Protein AF-A0A381Y013-F1 (afdb_monomer)

Secondary structure (DSSP, 8-state):
------------GGGHHHH--SSEEEEE-TTEE--SSGGGGGGG-S-SEEEES-EEES-GGG----S-SBSSTTSPBP-EEEEEEEE--HHHHHHHHHHHHHHHTHHHHHHHTT----S--HHHHHHHHHHHHTTTS--S-SBPPSS-EEEE-TTSEEEEESSEEEEEEEEETTEEEEEEEES--EEES-HHHHHHHHHHHHHHHHTT-

Foldseek 3Di:
DPPDDDDDDAQCLLVCLVPDPDQKDKDADPQWAALADQQVCSVVDPAQKAWDLDEDEPPVVQDDVPDDQPLDPPAFGWTDVRIMMGGPDPVVVVLSVQLVVCSVVVVVQCVVRVRPDPDDDSRNSSRVSQCVVVVNDDDCPPPHGRDHAYEAALQKAFPECPSKTFIWHDNDNPHTDTDIGHRDTYRYHNVVRVVVRVVVVVVVVVVVD

Mean predicted aligned error: 5.81 Å

Structure (mmCIF, N/CA/C/O backbone):
data_AF-A0A381Y013-F1
#
_entry.id   AF-A0A381Y013-F1
#
loop_
_atom_site.group_PDB
_atom_site.id
_atom_site.type_symbol
_atom_site.label_atom_id
_atom_site.label_alt_id
_atom_site.label_comp_id
_atom_site.label_asym_id
_atom_site.label_entity_id
_atom_site.label_seq_id
_atom_site.pdbx_PDB_ins_code
_atom_site.Cartn_x
_atom_site.Cartn_y
_atom_site.Cartn_z
_atom_site.occupancy
_atom_site.B_iso_or_equiv
_atom_site.auth_seq_id
_atom_site.auth_comp_id
_atom_site.auth_asym_id
_atom_site.auth_atom_id
_atom_site.pdbx_PDB_model_num
ATOM 1 N N . MET A 1 1 ? 3.184 18.230 -27.876 1.00 39.00 1 MET A N 1
ATOM 2 C CA . MET A 1 1 ? 2.962 17.094 -26.956 1.00 39.00 1 MET A CA 1
ATOM 3 C C . MET A 1 1 ? 1.634 17.297 -26.257 1.00 39.00 1 MET A C 1
ATOM 5 O O . MET A 1 1 ? 1.507 18.220 -25.463 1.00 39.00 1 MET A O 1
ATOM 9 N N . THR A 1 2 ? 0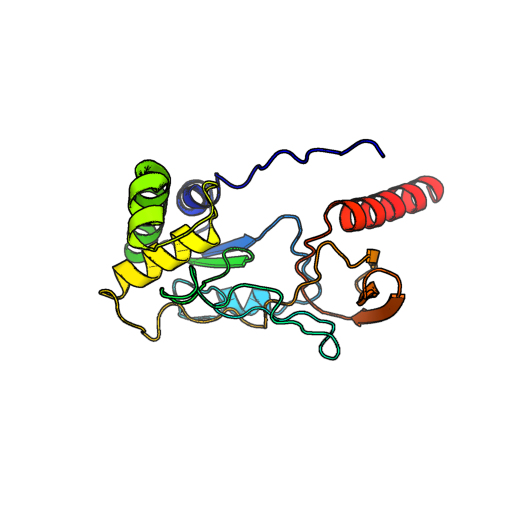.630 16.502 -26.604 1.00 34.91 2 THR A N 1
ATOM 10 C CA . THR A 1 2 ? -0.688 16.533 -25.966 1.00 34.91 2 THR A CA 1
ATOM 11 C C . THR A 1 2 ? -0.541 15.975 -24.551 1.00 34.91 2 THR A C 1
ATOM 13 O O . THR A 1 2 ? -0.131 14.832 -24.369 1.00 34.91 2 THR A O 1
ATOM 16 N N . LYS A 1 3 ? -0.787 16.803 -23.534 1.00 38.44 3 LYS A N 1
ATOM 17 C CA . LYS A 1 3 ? -0.658 16.410 -22.127 1.00 38.44 3 LYS A CA 1
ATOM 18 C C . LYS A 1 3 ? -1.862 15.536 -21.766 1.00 38.44 3 LYS A C 1
ATOM 20 O O . LYS A 1 3 ? -2.941 16.053 -21.497 1.00 38.44 3 LYS A O 1
ATOM 25 N N . HIS A 1 4 ? -1.703 14.217 -21.810 1.00 50.53 4 HIS A N 1
ATOM 26 C CA . HIS A 1 4 ? -2.755 13.302 -21.374 1.00 50.53 4 HIS A CA 1
ATOM 27 C C . HIS A 1 4 ? -2.949 13.446 -19.860 1.00 50.53 4 HIS A C 1
ATOM 29 O O . HIS A 1 4 ? -2.017 13.244 -19.085 1.00 50.53 4 HIS A O 1
ATOM 35 N N . THR A 1 5 ? -4.146 13.848 -19.434 1.00 50.47 5 THR A N 1
ATOM 36 C CA . THR A 1 5 ? -4.503 13.926 -18.012 1.00 50.47 5 THR A CA 1
ATOM 37 C C . THR A 1 5 ? -5.143 12.600 -17.617 1.00 50.47 5 THR A C 1
ATOM 39 O O . THR A 1 5 ? -6.216 12.265 -18.110 1.00 50.47 5 THR A O 1
ATOM 42 N N . ALA A 1 6 ? -4.478 11.811 -16.773 1.00 55.19 6 ALA A N 1
ATOM 43 C CA . ALA A 1 6 ? -5.068 10.590 -16.233 1.00 55.19 6 ALA A CA 1
ATOM 44 C C . ALA A 1 6 ? -6.079 10.947 -15.129 1.00 55.19 6 ALA A C 1
ATOM 46 O O . ALA A 1 6 ? -5.766 11.738 -14.238 1.00 55.19 6 ALA A O 1
ATOM 47 N N . LEU A 1 7 ? -7.283 10.370 -15.173 1.00 56.91 7 LEU A N 1
ATOM 48 C CA . LEU A 1 7 ? -8.274 10.525 -14.104 1.00 56.91 7 LEU A CA 1
ATOM 49 C C . LEU A 1 7 ? -7.814 9.762 -12.853 1.00 56.91 7 LEU A C 1
ATOM 51 O O . LEU A 1 7 ? -7.482 8.577 -12.914 1.00 56.91 7 LEU A O 1
ATOM 55 N N . TRP A 1 8 ? -7.789 10.439 -11.704 1.00 58.09 8 TRP A N 1
ATOM 56 C CA . TRP A 1 8 ? -7.363 9.846 -10.435 1.00 58.09 8 TRP A CA 1
ATOM 57 C C . TRP A 1 8 ? -8.523 9.096 -9.765 1.00 58.09 8 TRP A C 1
ATOM 59 O O . TRP A 1 8 ? -9.324 9.682 -9.041 1.00 58.09 8 TRP A O 1
ATOM 69 N N . HIS A 1 9 ? -8.610 7.783 -9.988 1.00 68.50 9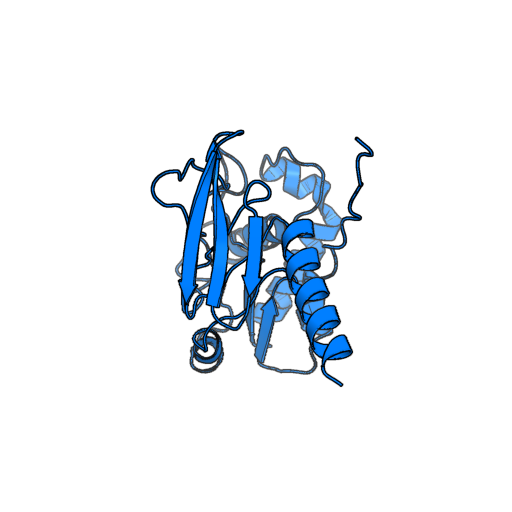 HIS A N 1
ATOM 70 C CA . HIS A 1 9 ? -9.614 6.905 -9.376 1.00 68.50 9 HIS A CA 1
ATOM 71 C C . HIS A 1 9 ? -9.012 6.079 -8.226 1.00 68.50 9 HIS A C 1
ATOM 73 O O . HIS A 1 9 ? -8.808 4.879 -8.366 1.00 68.50 9 HIS A O 1
ATOM 79 N N . ASN A 1 10 ? -8.717 6.711 -7.081 1.00 72.44 10 ASN A N 1
ATOM 80 C CA . ASN A 1 10 ? -8.066 6.038 -5.939 1.00 72.44 10 ASN A CA 1
ATOM 81 C C . ASN A 1 10 ? -8.808 6.222 -4.597 1.00 72.44 10 ASN A C 1
ATOM 83 O O . ASN A 1 10 ? -8.196 6.324 -3.539 1.00 72.44 10 ASN A O 1
ATOM 87 N N . PHE A 1 11 ? -10.142 6.314 -4.616 1.00 79.31 11 PHE A N 1
ATOM 88 C CA . PHE A 1 11 ? -10.926 6.690 -3.427 1.00 79.31 11 PHE A CA 1
ATOM 89 C C . PHE A 1 11 ? -11.662 5.532 -2.741 1.00 79.31 11 PHE A C 1
ATOM 91 O O . PHE A 1 11 ? -12.164 5.712 -1.633 1.00 79.31 11 PHE A O 1
ATOM 98 N N . SER A 1 12 ? -11.803 4.373 -3.383 1.00 86.00 12 SER A N 1
ATOM 99 C CA . SER A 1 12 ? -12.681 3.290 -2.913 1.00 86.00 12 SER A CA 1
ATOM 100 C C . SER A 1 12 ? -12.007 2.294 -1.972 1.00 86.00 12 SER A C 1
ATOM 102 O O . SER A 1 12 ? -12.703 1.494 -1.355 1.00 86.00 12 SER A O 1
ATOM 104 N N . ARG A 1 13 ? -10.680 2.349 -1.816 1.00 92.19 13 ARG A N 1
ATOM 105 C CA . ARG A 1 13 ? -9.905 1.399 -1.004 1.00 92.19 13 ARG A CA 1
ATOM 106 C C . ARG A 1 13 ? -10.397 1.254 0.445 1.00 92.19 13 ARG A C 1
ATOM 108 O O . ARG A 1 13 ? -10.472 0.117 0.894 1.00 92.19 13 ARG A O 1
ATOM 115 N N . PRO A 1 14 ? -10.850 2.313 1.148 1.00 93.81 14 PRO A N 1
ATOM 116 C CA . PRO A 1 14 ? -11.416 2.172 2.495 1.00 93.81 14 PRO A CA 1
ATOM 117 C C . PRO A 1 14 ? -12.713 1.348 2.561 1.00 93.81 14 PRO A C 1
ATOM 119 O O . PRO A 1 14 ? -13.111 0.912 3.636 1.00 93.81 14 PRO A O 1
ATOM 122 N N . ASN A 1 15 ? -13.390 1.133 1.429 1.00 95.06 15 ASN A N 1
ATOM 123 C CA . ASN A 1 15 ? -14.632 0.365 1.363 1.00 95.06 15 ASN A CA 1
ATOM 124 C C . ASN A 1 15 ? -14.382 -1.143 1.209 1.00 95.06 15 ASN A C 1
ATOM 126 O O . ASN A 1 15 ? -15.339 -1.911 1.242 1.00 95.06 15 ASN A O 1
ATOM 130 N N . CYS A 1 16 ? -13.132 -1.590 1.033 1.00 95.75 16 CYS A N 1
ATOM 131 C CA . CYS A 1 16 ? -12.836 -2.993 0.735 1.00 95.75 16 CYS A CA 1
ATOM 132 C C . CYS A 1 16 ? -13.336 -3.962 1.817 1.00 95.75 16 CYS A C 1
ATOM 134 O O . CYS A 1 16 ? -13.769 -5.055 1.467 1.00 95.75 16 CYS A O 1
ATOM 136 N N . TYR A 1 17 ? -13.355 -3.547 3.089 1.00 97.12 17 TYR A N 1
ATOM 137 C CA . TYR A 1 17 ? -13.883 -4.350 4.196 1.00 97.12 17 TYR A CA 1
ATOM 138 C C . TYR A 1 17 ? -15.357 -4.729 4.005 1.00 97.12 17 TYR A C 1
ATOM 140 O O . TYR A 1 17 ? -15.734 -5.872 4.261 1.00 97.12 17 TYR A O 1
ATOM 148 N N . ASP A 1 18 ? -16.177 -3.790 3.523 1.00 96.94 18 ASP A N 1
ATOM 149 C CA . ASP A 1 18 ? -17.609 -4.022 3.301 1.00 96.94 18 ASP A CA 1
ATOM 150 C C . ASP A 1 18 ? -17.875 -4.703 1.955 1.00 96.94 18 ASP A C 1
ATOM 152 O O . ASP A 1 18 ? -18.835 -5.455 1.819 1.00 96.94 18 ASP A O 1
ATOM 156 N N . LEU A 1 19 ? -17.040 -4.417 0.951 1.00 96.06 19 LEU A N 1
ATOM 157 C CA . LEU A 1 19 ? -17.232 -4.888 -0.421 1.00 96.06 19 LEU A CA 1
ATOM 158 C C . LEU A 1 19 ? -16.782 -6.335 -0.629 1.00 96.06 19 LEU A C 1
ATOM 160 O O . LEU A 1 19 ? -17.347 -7.029 -1.472 1.00 96.06 19 LEU A O 1
ATOM 164 N N . THR A 1 20 ? -15.745 -6.784 0.081 1.00 97.00 20 THR A N 1
ATOM 165 C CA . THR A 1 20 ? -15.240 -8.148 -0.092 1.00 97.00 20 THR A CA 1
ATOM 166 C C . THR A 1 20 ? -16.236 -9.166 0.479 1.00 97.00 20 THR A C 1
ATOM 168 O O . THR A 1 20 ? -16.687 -9.007 1.620 1.00 97.00 20 THR A O 1
ATOM 171 N N . PRO A 1 21 ? -16.578 -10.240 -0.256 1.00 97.25 21 PRO A N 1
ATOM 172 C CA . PRO A 1 21 ? -17.393 -11.327 0.281 1.00 97.25 21 PRO A CA 1
ATOM 173 C C . PRO A 1 21 ? -16.580 -12.286 1.164 1.00 97.25 21 PRO A C 1
ATOM 175 O O . PRO A 1 21 ? -17.167 -13.124 1.840 1.00 97.25 21 PRO A O 1
ATOM 178 N N . TYR A 1 22 ? -15.249 -12.173 1.166 1.00 98.00 22 TYR A N 1
ATOM 179 C CA . TYR A 1 22 ? -14.348 -13.105 1.840 1.00 98.00 22 TYR A CA 1
ATOM 180 C C . TYR A 1 22 ? -14.002 -12.657 3.266 1.00 98.00 22 TYR A C 1
ATOM 182 O O . TYR A 1 22 ? -13.961 -11.459 3.561 1.00 98.00 22 TYR A O 1
ATOM 190 N N . ASP A 1 23 ? -13.706 -13.621 4.137 1.00 97.88 23 ASP A N 1
ATOM 191 C CA . ASP A 1 23 ? -13.223 -13.358 5.499 1.00 97.88 23 ASP A CA 1
ATOM 192 C C . ASP A 1 23 ? -11.742 -12.965 5.527 1.00 97.88 23 ASP A C 1
ATOM 194 O O . ASP A 1 23 ? -11.327 -12.163 6.359 1.00 97.88 23 ASP A O 1
ATOM 198 N N . GLU A 1 24 ? -10.954 -13.477 4.583 1.00 98.31 24 GLU A N 1
ATOM 199 C CA . GLU A 1 24 ? -9.544 -13.150 4.384 1.00 98.31 24 GLU A CA 1
ATOM 200 C C . GLU A 1 24 ? -9.379 -12.548 2.989 1.00 98.31 24 GLU A C 1
ATOM 202 O O . GLU A 1 24 ? -9.866 -13.104 2.005 1.00 98.31 24 GLU A O 1
ATOM 207 N N . THR A 1 25 ? -8.749 -11.380 2.871 1.00 98.19 25 THR A N 1
ATOM 208 C CA . THR A 1 25 ? -8.698 -10.644 1.601 1.00 98.19 25 THR A CA 1
ATOM 209 C C . THR A 1 25 ? -7.337 -10.003 1.386 1.00 98.19 25 THR A C 1
ATOM 211 O O . THR A 1 25 ? -6.850 -9.267 2.242 1.00 98.19 25 THR A O 1
ATOM 214 N N . ILE A 1 26 ? -6.759 -10.226 0.203 1.00 97.94 26 ILE A N 1
ATOM 215 C CA . ILE A 1 26 ? -5.668 -9.405 -0.331 1.00 97.94 26 ILE A CA 1
ATOM 216 C C . ILE A 1 26 ? -6.283 -8.333 -1.230 1.00 97.94 26 ILE A C 1
ATOM 218 O O . ILE A 1 26 ? -7.072 -8.636 -2.123 1.00 97.94 26 ILE A O 1
ATOM 222 N N . VAL A 1 27 ? -5.905 -7.081 -1.002 1.00 97.12 27 VAL A N 1
ATOM 223 C CA . VAL A 1 27 ? -6.253 -5.935 -1.844 1.00 97.12 27 VAL A CA 1
ATOM 224 C C . VAL A 1 27 ? -4.967 -5.415 -2.467 1.00 97.12 27 VAL A C 1
ATOM 226 O O . VAL A 1 27 ? -3.973 -5.268 -1.763 1.00 97.12 27 VAL A O 1
ATOM 229 N N . M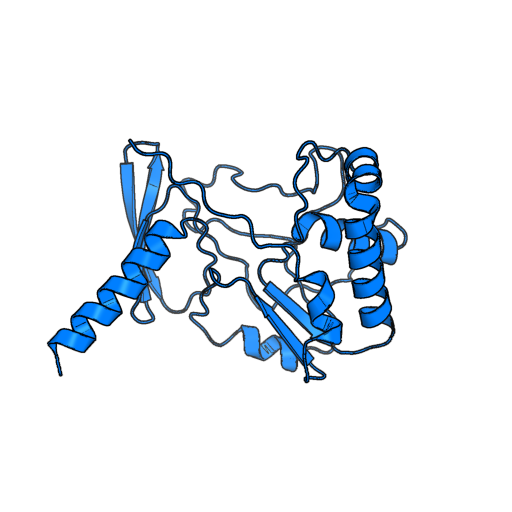ET A 1 28 ? -4.981 -5.129 -3.768 1.00 95.81 28 MET A N 1
ATOM 230 C CA . MET A 1 28 ? -3.814 -4.625 -4.496 1.00 95.81 28 MET A CA 1
ATOM 231 C C . MET A 1 28 ? -4.200 -3.600 -5.568 1.00 95.81 28 MET A C 1
ATOM 233 O O . MET A 1 28 ? -5.362 -3.530 -5.982 1.00 95.81 28 MET A O 1
ATOM 237 N N . ASP A 1 29 ? -3.239 -2.787 -5.998 1.00 93.94 29 ASP A N 1
ATOM 238 C CA . ASP A 1 29 ? -3.384 -1.892 -7.145 1.00 93.94 29 ASP A CA 1
ATOM 239 C C . ASP A 1 29 ? -3.547 -2.682 -8.447 1.00 93.9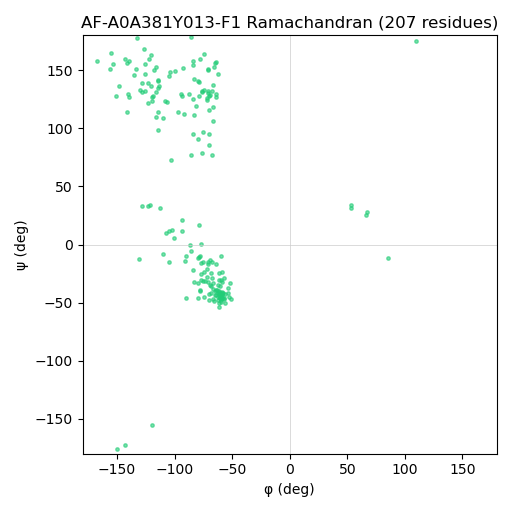4 29 ASP A C 1
ATOM 241 O O . ASP A 1 29 ? -3.028 -3.783 -8.604 1.00 93.94 29 ASP A O 1
ATOM 245 N N . THR A 1 30 ? -4.217 -2.084 -9.433 1.00 92.00 30 THR A N 1
ATOM 246 C CA . THR A 1 30 ? -4.316 -2.664 -10.783 1.00 92.00 30 THR A CA 1
ATOM 247 C C . THR A 1 30 ? -2.995 -2.613 -11.554 1.00 92.00 30 THR A C 1
ATOM 249 O O . THR A 1 30 ? -2.860 -3.273 -12.577 1.00 92.00 30 THR A O 1
ATOM 252 N N . ASP A 1 31 ? -2.051 -1.786 -11.107 1.00 93.19 31 ASP A N 1
ATOM 253 C CA . ASP A 1 31 ? -0.699 -1.664 -11.652 1.00 93.19 31 ASP A CA 1
ATOM 254 C C . ASP A 1 31 ? 0.351 -2.377 -10.777 1.00 93.19 31 ASP A C 1
ATOM 256 O O . ASP A 1 31 ? 1.552 -2.220 -10.994 1.00 93.19 31 ASP A O 1
ATOM 260 N N . TYR A 1 32 ? -0.090 -3.197 -9.818 1.00 95.06 32 TYR A N 1
ATOM 261 C CA . TYR A 1 32 ? 0.742 -4.169 -9.120 1.00 95.06 32 TYR A CA 1
ATOM 262 C C . TYR A 1 32 ? 0.566 -5.542 -9.770 1.00 95.06 32 TYR A C 1
ATOM 264 O O . TYR A 1 32 ? -0.518 -6.126 -9.738 1.00 95.06 32 TYR A O 1
ATOM 272 N N . ILE A 1 33 ? 1.628 -6.061 -10.379 1.00 94.25 33 ILE A N 1
ATOM 273 C CA . ILE A 1 33 ? 1.586 -7.311 -11.135 1.00 94.25 33 ILE A CA 1
ATOM 274 C C . ILE A 1 33 ? 2.291 -8.409 -10.344 1.00 94.25 33 ILE A C 1
ATOM 276 O O . ILE A 1 33 ? 3.464 -8.287 -9.993 1.00 94.25 33 ILE A O 1
ATOM 280 N N . VAL A 1 34 ? 1.554 -9.488 -10.083 1.00 93.88 34 VAL A N 1
ATOM 281 C CA . VAL A 1 34 ? 2.021 -10.655 -9.327 1.00 93.88 34 VAL A CA 1
ATOM 282 C C . VAL A 1 34 ? 2.825 -11.570 -10.251 1.00 93.88 34 VAL A C 1
ATOM 284 O O . VAL A 1 34 ? 2.306 -12.075 -11.246 1.00 93.88 34 VAL A O 1
ATOM 287 N N . GLY A 1 35 ? 4.097 -11.775 -9.922 1.00 92.12 35 GLY A N 1
ATOM 288 C CA . GLY A 1 35 ? 5.041 -12.610 -10.663 1.00 92.12 35 GLY A CA 1
ATOM 289 C C . GLY A 1 35 ? 5.431 -13.898 -9.934 1.00 92.12 35 GLY A C 1
ATOM 290 O O . GLY A 1 35 ? 6.105 -14.740 -10.523 1.00 92.12 35 GLY A O 1
ATOM 291 N N . ASN A 1 36 ? 5.042 -14.073 -8.669 1.00 92.44 36 ASN A N 1
ATOM 292 C CA . ASN A 1 36 ? 5.310 -15.284 -7.890 1.00 92.44 36 ASN A CA 1
ATOM 293 C C . ASN A 1 36 ? 4.137 -15.649 -6.955 1.00 92.44 36 ASN A C 1
ATOM 295 O O . ASN A 1 36 ? 3.052 -15.083 -7.029 1.00 92.44 36 ASN A O 1
ATOM 299 N N . ASN A 1 37 ? 4.337 -16.646 -6.088 1.00 94.62 37 ASN A N 1
ATOM 300 C CA . ASN A 1 37 ? 3.313 -17.156 -5.173 1.00 94.62 37 ASN A CA 1
ATOM 301 C C . ASN A 1 37 ? 3.500 -16.717 -3.705 1.00 94.62 37 ASN A C 1
ATOM 303 O O . ASN A 1 37 ? 2.839 -17.258 -2.818 1.00 94.62 37 ASN A O 1
ATOM 307 N N . HIS A 1 38 ? 4.382 -15.758 -3.409 1.00 94.69 38 HIS A N 1
ATOM 308 C CA . HIS A 1 38 ? 4.699 -15.349 -2.038 1.00 94.69 38 HIS A CA 1
ATOM 309 C C . HIS A 1 38 ? 3.500 -14.775 -1.292 1.00 94.69 38 HIS A C 1
ATOM 311 O O . HIS A 1 38 ? 3.348 -15.056 -0.104 1.00 94.69 38 HIS A O 1
ATOM 317 N N . LEU A 1 39 ? 2.609 -14.061 -1.984 1.00 96.31 39 LEU A N 1
ATOM 318 C CA . LEU A 1 39 ? 1.381 -13.530 -1.393 1.00 96.31 39 LEU A CA 1
ATOM 319 C C . LEU A 1 39 ? 0.472 -14.619 -0.804 1.00 96.31 39 LEU A C 1
ATOM 321 O O . LEU A 1 39 ? -0.262 -14.335 0.140 1.00 96.31 39 LEU A O 1
ATOM 325 N N . LEU A 1 40 ? 0.568 -15.876 -1.259 1.00 96.44 40 LEU A N 1
ATOM 326 C CA . LEU A 1 40 ? -0.178 -16.990 -0.657 1.00 96.44 40 LEU A CA 1
ATOM 327 C C . LEU A 1 40 ? 0.192 -17.216 0.816 1.00 96.44 40 LEU A C 1
ATOM 329 O O . LEU A 1 40 ? -0.629 -17.702 1.592 1.00 96.44 40 LEU A O 1
ATOM 333 N N . LYS A 1 41 ? 1.397 -16.810 1.233 1.00 97.00 41 LYS A N 1
ATOM 334 C CA . LYS A 1 41 ? 1.836 -16.890 2.632 1.00 97.00 41 LYS A CA 1
ATOM 335 C C . LYS A 1 41 ? 1.062 -15.934 3.548 1.00 97.00 41 LYS A C 1
ATOM 337 O O . LYS A 1 41 ? 1.085 -16.134 4.757 1.00 97.00 41 LYS A O 1
ATOM 342 N N . CYS A 1 42 ? 0.335 -14.943 3.013 1.00 97.25 42 CYS A N 1
ATOM 343 C CA . CYS A 1 42 ? -0.544 -14.088 3.822 1.00 97.25 42 CYS A CA 1
ATOM 344 C C . CYS A 1 42 ? -1.613 -14.919 4.543 1.00 97.25 42 CYS A C 1
ATOM 346 O O . CYS A 1 42 ? -1.814 -14.748 5.740 1.00 97.25 42 CYS A O 1
ATOM 348 N N . PHE A 1 43 ? -2.219 -15.879 3.839 1.00 97.31 43 PHE A N 1
ATOM 349 C CA . PHE A 1 43 ? -3.261 -16.761 4.378 1.00 97.31 43 PHE A CA 1
ATOM 350 C C . PHE A 1 43 ? -2.723 -17.783 5.391 1.00 97.31 43 PHE A C 1
ATOM 352 O O . PHE A 1 43 ? -3.482 -18.377 6.146 1.00 97.31 43 PHE A O 1
ATOM 359 N N . GLN A 1 44 ? -1.403 -17.976 5.432 1.00 96.25 44 GLN A N 1
ATOM 360 C CA . GLN A 1 44 ? -0.726 -18.825 6.416 1.00 96.25 44 GLN A CA 1
ATOM 361 C C . GLN A 1 44 ? -0.289 -18.038 7.663 1.00 96.25 44 GLN A C 1
ATOM 363 O O . GLN A 1 44 ? 0.090 -18.637 8.666 1.00 96.25 44 GLN A O 1
ATOM 368 N N . SER A 1 45 ? -0.299 -16.702 7.605 1.00 93.50 45 SER A N 1
ATOM 369 C CA . SER A 1 45 ? 0.074 -15.840 8.728 1.00 93.50 45 SER A CA 1
ATOM 370 C C . SER A 1 45 ? -0.989 -15.878 9.822 1.00 93.50 45 SER A C 1
ATOM 372 O O . SER A 1 45 ? -2.170 -15.976 9.525 1.00 93.50 45 SER A O 1
ATOM 374 N N . ASN A 1 46 ? -0.613 -15.695 11.087 1.00 93.62 46 ASN A N 1
ATOM 375 C CA . ASN A 1 46 ? -1.577 -15.522 12.186 1.00 93.62 46 ASN A CA 1
ATOM 376 C C . ASN A 1 46 ? -2.014 -14.057 12.383 1.00 93.62 46 ASN A C 1
ATOM 378 O O . ASN A 1 46 ? -2.824 -13.774 13.259 1.00 93.62 46 ASN A O 1
ATOM 382 N N . ALA A 1 47 ? -1.495 -13.118 11.588 1.00 95.50 47 ALA A N 1
ATOM 383 C CA . ALA A 1 47 ? -1.825 -11.702 11.716 1.00 95.50 47 ALA A CA 1
ATOM 384 C C . ALA A 1 47 ? -3.131 -11.327 11.001 1.00 95.50 47 ALA A C 1
ATOM 386 O O . ALA A 1 47 ? -3.396 -11.774 9.889 1.00 95.50 47 ALA A O 1
ATOM 387 N N . ASP A 1 48 ? -3.906 -10.430 11.610 1.00 96.88 48 ASP A N 1
ATOM 388 C CA . ASP A 1 48 ? -5.146 -9.904 11.022 1.00 96.88 48 ASP A CA 1
ATOM 389 C C . ASP A 1 48 ? -4.915 -8.845 9.941 1.00 96.88 48 ASP A C 1
ATOM 391 O O . ASP A 1 48 ? -5.847 -8.508 9.212 1.00 96.88 48 ASP A O 1
ATOM 395 N N . PHE A 1 49 ? -3.710 -8.275 9.867 1.00 98.25 49 PHE A N 1
ATOM 396 C CA . PHE A 1 49 ? -3.383 -7.205 8.931 1.00 98.25 49 PHE A CA 1
ATOM 397 C C . PHE A 1 49 ? -1.905 -7.230 8.557 1.00 98.25 49 PHE A C 1
ATOM 399 O O . PHE A 1 49 ? -1.048 -7.235 9.446 1.00 98.25 49 PHE A O 1
ATOM 406 N N . LEU A 1 50 ? -1.631 -7.227 7.251 1.00 98.31 50 LEU A N 1
ATOM 407 C CA . LEU A 1 50 ? -0.286 -7.162 6.686 1.00 98.31 50 LEU A CA 1
ATOM 408 C C . LEU A 1 50 ? -0.206 -6.041 5.650 1.00 98.31 50 LEU A C 1
ATOM 410 O O . LEU A 1 50 ? -1.045 -5.975 4.750 1.00 98.31 50 LEU A O 1
ATOM 414 N N . ILE A 1 51 ? 0.816 -5.198 5.742 1.00 97.88 51 ILE A N 1
ATOM 415 C CA . ILE A 1 51 ? 1.072 -4.090 4.812 1.00 97.88 51 ILE A CA 1
ATOM 416 C C . ILE A 1 51 ? 2.563 -3.744 4.844 1.00 97.88 51 ILE A C 1
ATOM 418 O O . ILE A 1 51 ? 3.222 -3.947 5.860 1.00 97.88 51 ILE A O 1
ATOM 422 N N . ASN A 1 52 ? 3.108 -3.238 3.739 1.00 95.81 52 ASN A N 1
ATOM 423 C CA . ASN A 1 52 ? 4.521 -2.871 3.673 1.00 95.81 52 ASN A CA 1
ATOM 424 C C . ASN A 1 52 ? 4.756 -1.435 4.153 1.00 95.81 52 ASN A C 1
ATOM 426 O O . ASN A 1 52 ? 4.116 -0.501 3.668 1.00 95.81 52 ASN A O 1
ATOM 430 N N . LYS A 1 53 ? 5.711 -1.270 5.073 1.00 92.12 53 LYS A N 1
ATOM 431 C CA . LYS A 1 53 ? 6.283 0.031 5.465 1.00 92.12 53 LYS A CA 1
ATOM 432 C C . LYS A 1 53 ? 7.302 0.519 4.426 1.00 92.12 53 LYS A C 1
ATOM 434 O O . LYS A 1 53 ? 7.312 1.683 4.041 1.00 92.12 53 LYS A O 1
ATOM 439 N N . ASP A 1 54 ? 8.092 -0.411 3.896 1.00 90.25 54 ASP A N 1
ATOM 440 C CA . ASP A 1 54 ? 9.166 -0.122 2.950 1.00 90.25 54 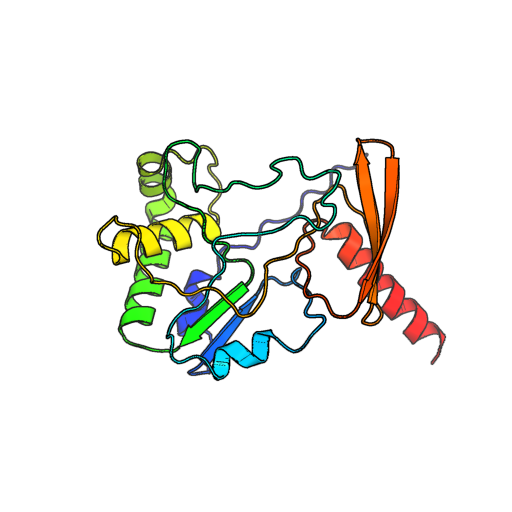ASP A CA 1
ATOM 441 C C . ASP A 1 54 ? 8.797 -0.501 1.513 1.00 90.25 54 ASP A C 1
ATOM 443 O O . ASP A 1 54 ? 8.085 -1.478 1.263 1.00 90.25 54 ASP A O 1
ATOM 447 N N . ALA A 1 55 ? 9.344 0.248 0.558 1.00 91.75 55 ALA A N 1
ATOM 448 C CA . ALA A 1 55 ? 9.297 -0.071 -0.860 1.00 91.75 55 ALA A CA 1
ATOM 449 C C . ALA A 1 55 ? 10.674 0.147 -1.502 1.00 91.75 55 ALA A C 1
ATOM 451 O O . ALA A 1 55 ? 11.434 1.033 -1.114 1.00 91.75 55 ALA A O 1
ATOM 452 N N . GLU A 1 56 ? 11.017 -0.686 -2.481 1.00 91.81 56 GLU A N 1
ATOM 453 C CA . GLU A 1 56 ? 12.348 -0.738 -3.081 1.00 91.81 56 GLU A CA 1
ATOM 454 C C . GLU A 1 56 ? 12.289 -0.511 -4.590 1.00 91.81 56 GLU A C 1
ATOM 456 O O . GLU A 1 56 ? 11.662 -1.269 -5.333 1.00 91.81 56 GLU A O 1
ATOM 461 N N . TYR A 1 57 ? 12.996 0.524 -5.046 1.00 92.12 57 TYR A N 1
ATOM 462 C CA . TYR A 1 57 ? 13.215 0.738 -6.468 1.00 92.12 57 TYR A CA 1
ATOM 463 C C . TYR A 1 57 ? 14.186 -0.315 -6.992 1.00 92.12 57 TYR A C 1
ATOM 465 O O . TYR A 1 57 ? 15.263 -0.518 -6.428 1.00 92.12 57 TYR A O 1
ATOM 473 N N . ILE A 1 58 ? 13.824 -0.976 -8.088 1.00 91.12 58 ILE A N 1
ATOM 474 C CA . ILE A 1 58 ? 14.589 -2.128 -8.579 1.00 91.12 58 ILE A CA 1
ATOM 475 C C . ILE A 1 58 ? 15.943 -1.745 -9.196 1.00 91.12 58 ILE A C 1
ATOM 477 O O . ILE A 1 58 ? 16.840 -2.586 -9.273 1.00 91.12 58 ILE A O 1
ATOM 481 N N . ASN A 1 59 ? 16.132 -0.488 -9.619 1.00 88.94 59 ASN A N 1
ATOM 482 C CA . ASN A 1 59 ? 17.432 -0.003 -10.082 1.00 88.94 59 ASN A CA 1
ATOM 483 C C . ASN A 1 59 ? 18.277 0.482 -8.893 1.00 88.94 59 ASN A C 1
ATOM 485 O O . ASN A 1 59 ? 18.429 1.679 -8.652 1.00 88.94 59 ASN A O 1
ATOM 489 N N . TYR A 1 60 ? 18.853 -0.462 -8.147 1.00 81.50 60 TYR A N 1
ATOM 490 C CA . TYR A 1 60 ? 19.623 -0.177 -6.930 1.00 81.50 60 TYR A CA 1
ATOM 491 C C . TYR A 1 60 ? 20.810 0.774 -7.128 1.00 81.50 60 TYR A C 1
ATOM 493 O O . TYR A 1 60 ? 21.190 1.465 -6.184 1.00 81.50 60 TYR A O 1
ATOM 501 N N . GLN A 1 61 ? 21.408 0.803 -8.322 1.00 79.44 61 GLN A N 1
ATOM 502 C CA . GLN A 1 61 ? 22.553 1.670 -8.630 1.00 79.44 61 GLN A CA 1
ATOM 503 C C . GLN A 1 61 ? 22.147 3.136 -8.811 1.00 79.44 61 GLN A C 1
ATOM 505 O O . GLN A 1 61 ? 22.965 4.028 -8.604 1.00 79.44 61 GLN A O 1
ATOM 510 N N . HIS A 1 62 ? 20.879 3.376 -9.147 1.00 77.56 62 HIS A N 1
ATOM 511 C CA . HIS A 1 62 ? 20.304 4.700 -9.380 1.00 77.56 62 HIS A CA 1
ATOM 512 C C . HIS A 1 62 ? 19.099 4.946 -8.470 1.00 77.56 62 HIS A C 1
ATOM 514 O O . HIS A 1 62 ? 18.145 5.633 -8.835 1.00 77.56 62 HIS A O 1
ATOM 520 N N . ARG A 1 63 ? 19.153 4.371 -7.263 1.00 68.50 63 ARG A N 1
ATOM 521 C CA . ARG A 1 63 ? 18.235 4.688 -6.176 1.00 68.50 63 ARG A CA 1
ATOM 522 C C . ARG A 1 63 ? 18.557 6.098 -5.674 1.00 68.50 63 ARG A C 1
ATOM 524 O O . ARG A 1 63 ? 19.337 6.307 -4.754 1.00 68.50 63 ARG A O 1
ATOM 531 N N . GLU A 1 64 ? 17.992 7.107 -6.309 1.00 64.12 64 GLU A N 1
ATOM 532 C CA . GLU A 1 64 ? 17.708 8.323 -5.550 1.00 64.12 64 GLU A CA 1
ATOM 533 C C . GLU A 1 64 ? 16.664 7.926 -4.475 1.00 64.12 64 GLU A C 1
ATOM 535 O O . GLU A 1 64 ? 16.010 6.885 -4.610 1.00 64.12 64 GLU A O 1
ATOM 540 N N . ASP A 1 65 ? 16.529 8.650 -3.362 1.00 62.91 65 ASP A N 1
ATOM 541 C CA . ASP A 1 65 ? 15.411 8.417 -2.430 1.00 62.91 65 ASP A CA 1
ATOM 542 C C . ASP A 1 65 ? 14.104 8.831 -3.149 1.00 62.91 65 ASP A C 1
ATOM 544 O O . ASP A 1 65 ? 13.596 9.933 -2.982 1.00 62.91 65 ASP A O 1
ATOM 548 N N . LEU A 1 66 ? 13.625 7.970 -4.055 1.00 70.88 66 LEU A N 1
ATOM 549 C CA . LEU A 1 66 ? 12.590 8.266 -5.053 1.00 70.88 66 LEU A CA 1
ATOM 550 C C . LEU A 1 66 ? 11.172 8.222 -4.479 1.00 70.88 66 LEU A C 1
ATOM 552 O O . LEU A 1 66 ? 10.229 8.628 -5.155 1.00 70.88 66 LEU A O 1
ATOM 556 N N . ILE A 1 67 ? 11.021 7.706 -3.260 1.00 79.88 67 ILE A N 1
ATOM 557 C CA . ILE A 1 67 ? 9.746 7.614 -2.556 1.00 79.88 67 ILE A CA 1
ATOM 558 C C . ILE A 1 67 ? 9.888 8.086 -1.114 1.00 79.88 67 ILE A C 1
ATOM 560 O O . ILE A 1 67 ? 10.938 7.933 -0.482 1.00 79.88 67 ILE A O 1
ATOM 564 N N . ASP A 1 68 ? 8.786 8.603 -0.589 1.00 82.12 68 ASP A N 1
ATOM 565 C CA . ASP A 1 68 ? 8.713 9.126 0.765 1.00 82.12 68 ASP A CA 1
ATOM 566 C C . ASP A 1 68 ? 8.749 7.989 1.799 1.00 82.12 68 ASP A C 1
ATOM 568 O O . ASP A 1 68 ? 7.913 7.087 1.784 1.00 82.12 68 ASP A O 1
ATOM 572 N N . LYS A 1 69 ? 9.701 8.036 2.737 1.00 87.75 69 LYS A N 1
ATOM 573 C CA . LYS A 1 69 ? 9.769 7.081 3.866 1.00 87.75 69 LYS A CA 1
ATOM 574 C C . LYS A 1 69 ? 8.751 7.410 4.962 1.00 87.75 69 LYS A C 1
ATOM 576 O O . LYS A 1 69 ? 8.307 6.524 5.689 1.00 87.75 69 LYS A O 1
ATOM 581 N N . ASN A 1 70 ? 8.364 8.680 5.048 1.00 91.25 70 ASN A N 1
ATOM 582 C CA . ASN A 1 70 ? 7.402 9.212 6.003 1.00 91.25 70 ASN A CA 1
ATOM 583 C C . ASN A 1 70 ? 6.237 9.875 5.263 1.00 91.25 70 ASN A C 1
ATOM 585 O O . ASN A 1 70 ? 6.360 10.275 4.111 1.00 91.25 70 ASN A O 1
ATOM 589 N N . VAL A 1 71 ? 5.103 10.033 5.941 1.00 90.88 71 VAL A N 1
ATOM 590 C CA . VAL A 1 71 ? 3.913 10.727 5.416 1.00 90.88 71 VAL A CA 1
ATOM 591 C C . VAL A 1 71 ? 4.192 12.200 5.078 1.00 90.88 71 VAL A C 1
ATOM 593 O O . VAL A 1 71 ? 3.578 12.769 4.174 1.00 90.88 71 VAL A O 1
ATOM 596 N N . SER A 1 72 ? 5.121 12.810 5.805 1.00 89.25 72 SER A N 1
ATOM 597 C CA . SER A 1 72 ? 5.761 14.091 5.508 1.00 89.25 72 SER A CA 1
ATOM 598 C C . SER A 1 72 ? 7.130 14.118 6.197 1.00 89.25 72 SER A C 1
ATOM 600 O O . SER A 1 72 ? 7.384 13.296 7.083 1.00 89.25 72 SER A O 1
ATOM 602 N N . ASP A 1 73 ? 8.009 15.046 5.812 1.00 81.44 73 ASP A N 1
ATOM 603 C CA . ASP A 1 73 ? 9.410 15.094 6.273 1.00 81.44 73 ASP A CA 1
ATOM 604 C C . ASP A 1 73 ? 9.571 15.041 7.803 1.00 81.44 73 ASP A C 1
ATOM 606 O O . ASP A 1 73 ? 10.529 14.466 8.315 1.00 81.44 73 ASP A O 1
ATOM 610 N N . SER A 1 74 ? 8.618 15.615 8.540 1.00 76.94 74 SER A N 1
ATOM 611 C CA . SER A 1 74 ? 8.632 15.761 10.000 1.00 76.94 74 SER A CA 1
ATOM 612 C C . SER A 1 74 ? 7.655 14.834 10.735 1.00 76.94 74 SER A C 1
ATOM 614 O O . SER A 1 74 ? 7.410 15.032 11.926 1.00 76.94 74 SER A O 1
ATOM 616 N N . SER A 1 75 ? 7.046 13.865 10.046 1.00 85.56 75 SER A N 1
ATOM 617 C CA . SER A 1 75 ? 5.908 13.107 10.575 1.00 85.56 75 SER A CA 1
ATOM 618 C C . SER A 1 75 ? 6.173 11.602 10.671 1.00 85.56 75 SER A C 1
ATOM 620 O O . SER A 1 75 ? 7.300 11.150 10.850 1.00 85.56 75 SER A O 1
ATOM 622 N N . ILE A 1 76 ? 5.092 10.830 10.636 1.00 93.69 76 ILE A N 1
ATOM 623 C CA . ILE A 1 76 ? 5.045 9.400 10.900 1.00 93.69 76 ILE A CA 1
ATOM 624 C C . ILE A 1 76 ? 5.550 8.579 9.713 1.00 93.69 76 ILE A C 1
ATOM 626 O O . ILE A 1 76 ? 5.499 9.059 8.574 1.00 93.69 76 ILE A O 1
ATOM 630 N N . PRO A 1 77 ? 5.945 7.318 9.941 1.00 93.81 77 PRO A N 1
ATOM 631 C CA . PRO A 1 77 ? 6.341 6.446 8.853 1.00 93.81 77 PRO A CA 1
ATOM 632 C C . PRO A 1 77 ? 5.209 6.175 7.861 1.00 93.81 77 PRO A C 1
ATOM 634 O O . PRO A 1 77 ? 4.034 6.096 8.233 1.00 93.81 77 PRO A O 1
ATOM 637 N N . MET A 1 78 ? 5.582 6.011 6.595 1.00 94.12 78 MET A N 1
ATOM 638 C CA . MET A 1 78 ? 4.667 5.643 5.523 1.00 94.12 78 MET A CA 1
ATOM 639 C C . MET A 1 78 ? 4.368 4.141 5.555 1.00 94.12 78 MET A C 1
ATOM 641 O O . MET A 1 78 ? 5.260 3.318 5.732 1.00 94.12 78 MET A O 1
ATOM 645 N N . TYR A 1 79 ? 3.111 3.788 5.314 1.00 96.31 79 TYR A N 1
ATOM 646 C CA . TYR A 1 79 ? 2.671 2.445 4.962 1.00 96.31 79 TYR A CA 1
ATOM 647 C C . TYR A 1 79 ? 2.002 2.481 3.591 1.00 96.31 79 TYR A C 1
ATOM 649 O O . TYR A 1 79 ? 1.037 3.218 3.367 1.00 96.31 79 TYR A O 1
ATOM 657 N N . TRP A 1 80 ? 2.514 1.668 2.674 1.00 96.12 80 TRP A N 1
ATOM 658 C CA . TRP A 1 80 ? 2.100 1.651 1.278 1.00 96.12 80 TRP A CA 1
ATOM 659 C C . TRP A 1 80 ? 0.848 0.804 1.099 1.00 96.12 80 TRP A C 1
ATOM 661 O O . TRP A 1 80 ? 0.877 -0.422 1.195 1.00 9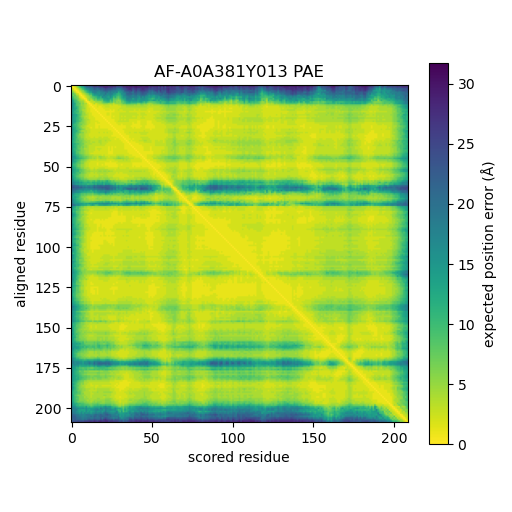6.12 80 TRP A O 1
ATOM 671 N N . ALA A 1 81 ? -0.262 1.455 0.772 1.00 96.12 81 ALA A N 1
ATOM 672 C CA . ALA A 1 81 ? -1.540 0.819 0.495 1.00 96.12 81 ALA A CA 1
ATOM 673 C C . ALA A 1 81 ? -1.607 0.221 -0.924 1.00 96.12 81 ALA A C 1
ATOM 675 O O . ALA A 1 81 ? -2.713 -0.043 -1.401 1.00 96.12 81 ALA A O 1
ATOM 676 N N . THR A 1 82 ? -0.462 0.023 -1.592 1.00 95.44 82 THR A N 1
ATOM 677 C CA . THR A 1 82 ? -0.325 -0.626 -2.908 1.00 95.44 82 THR A CA 1
ATOM 678 C C . THR A 1 82 ? -0.796 -2.072 -2.879 1.00 95.44 82 THR A C 1
ATOM 680 O O . THR A 1 82 ? -1.474 -2.530 -3.791 1.00 95.44 82 THR A O 1
ATOM 683 N N . VAL A 1 83 ? -0.439 -2.803 -1.824 1.00 97.44 83 VAL A N 1
ATOM 684 C CA . VAL A 1 83 ? -0.902 -4.164 -1.562 1.00 97.44 83 VAL A CA 1
ATOM 685 C C . VAL A 1 83 ? -0.984 -4.361 -0.054 1.00 97.44 83 VAL A C 1
ATOM 687 O O . VAL A 1 83 ? -0.098 -3.933 0.683 1.00 97.44 83 VAL A O 1
ATOM 690 N N . PHE A 1 84 ? -2.063 -4.977 0.416 1.00 97.94 84 PHE A N 1
ATOM 691 C CA . PHE A 1 84 ? -2.244 -5.332 1.820 1.00 97.94 84 PHE A CA 1
ATOM 692 C C . PHE A 1 84 ? -3.172 -6.534 1.963 1.00 97.94 84 PHE A C 1
ATOM 694 O O . PHE A 1 84 ? -4.021 -6.798 1.112 1.00 97.94 84 PHE A O 1
ATOM 701 N N . PHE A 1 85 ? -3.025 -7.249 3.071 1.00 98.50 85 PHE A N 1
ATOM 702 C CA . PHE A 1 85 ? -3.894 -8.350 3.467 1.00 98.50 85 PHE A CA 1
ATOM 703 C C . PHE A 1 85 ? -4.644 -7.978 4.738 1.00 98.50 85 PHE A C 1
ATOM 705 O O . PHE A 1 85 ? -4.052 -7.388 5.639 1.00 98.50 85 PHE A O 1
ATOM 712 N N . PHE A 1 86 ? -5.914 -8.364 4.845 1.00 98.44 86 PHE A N 1
ATOM 713 C CA . PHE A 1 86 ? -6.648 -8.287 6.101 1.00 98.44 86 PHE A CA 1
ATOM 714 C C . PHE A 1 86 ? -7.576 -9.479 6.329 1.00 98.44 86 PHE A C 1
ATOM 716 O O . PHE A 1 86 ? -8.066 -10.101 5.383 1.00 98.44 86 PHE A O 1
ATOM 723 N N . ARG A 1 87 ? -7.876 -9.724 7.607 1.00 98.38 87 ARG A N 1
ATOM 724 C CA . ARG A 1 87 ? -8.964 -10.589 8.068 1.00 98.38 87 ARG A CA 1
ATOM 725 C C . ARG A 1 87 ? -10.132 -9.773 8.591 1.00 98.38 87 ARG A C 1
ATOM 727 O O . ARG A 1 87 ? -9.947 -8.736 9.233 1.00 98.38 87 ARG A O 1
ATOM 734 N N . LYS A 1 88 ? -11.355 -10.250 8.378 1.00 98.12 88 LYS A N 1
ATOM 735 C CA . LYS A 1 88 ? -12.547 -9.665 8.988 1.00 98.12 88 LYS A CA 1
ATOM 736 C C . LYS A 1 88 ? -12.565 -9.948 10.484 1.00 98.12 88 LYS A C 1
ATOM 738 O O . LYS A 1 88 ? -13.052 -10.969 10.950 1.00 98.12 88 LYS A O 1
ATOM 743 N N . THR A 1 89 ? -12.069 -8.986 11.250 1.00 97.94 89 THR A N 1
ATOM 744 C CA . THR A 1 89 ? -12.173 -8.967 12.712 1.00 97.94 89 THR A CA 1
ATOM 745 C C . THR A 1 89 ? -12.784 -7.655 13.186 1.00 97.94 89 THR A C 1
ATOM 747 O O . THR A 1 89 ? -12.917 -6.698 12.414 1.00 97.94 89 THR A O 1
ATOM 750 N N . LYS A 1 90 ? -13.157 -7.581 14.470 1.00 97.88 90 LYS A N 1
ATOM 751 C CA . LYS A 1 90 ? -13.652 -6.337 15.079 1.00 97.88 90 LYS A CA 1
ATOM 752 C C . LYS A 1 90 ? -12.600 -5.224 15.011 1.00 97.88 90 LYS A C 1
ATOM 754 O O . LYS A 1 90 ? -12.946 -4.102 14.658 1.00 97.88 90 LYS A O 1
ATOM 759 N N . LYS A 1 91 ? -11.324 -5.546 15.277 1.00 97.31 91 LYS A N 1
ATOM 760 C CA . LYS A 1 91 ? -10.204 -4.594 15.170 1.00 97.31 91 LYS A CA 1
ATOM 761 C C . LYS A 1 91 ? -10.083 -4.055 13.745 1.00 97.31 91 LYS A C 1
ATOM 763 O O . LYS A 1 91 ? -9.988 -2.845 13.559 1.00 97.31 91 LYS A O 1
ATOM 768 N N . MET A 1 92 ? -10.154 -4.932 12.743 1.00 98.19 92 MET A N 1
ATOM 769 C CA . MET A 1 92 ? -10.066 -4.503 11.347 1.00 98.19 92 MET A CA 1
ATOM 770 C C . MET A 1 92 ? -11.271 -3.684 10.900 1.00 98.19 92 MET A C 1
ATOM 772 O O . MET A 1 92 ? -11.087 -2.701 10.190 1.00 98.19 92 MET A O 1
ATOM 776 N N . LYS A 1 93 ? -12.481 -3.989 11.381 1.00 98.38 93 LYS A N 1
ATOM 777 C CA . LYS A 1 93 ? -13.647 -3.130 11.143 1.00 98.38 93 LYS A CA 1
ATOM 778 C C . LYS A 1 93 ? -13.394 -1.701 11.628 1.00 98.38 93 LYS A C 1
ATOM 780 O O . LYS A 1 93 ? -13.544 -0.761 10.853 1.00 98.38 93 LYS A O 1
ATOM 785 N N . THR A 1 94 ? -12.934 -1.554 12.872 1.00 98.44 94 THR A N 1
ATOM 786 C CA . THR A 1 94 ? -12.582 -0.252 13.457 1.00 98.44 94 THR A CA 1
ATOM 787 C C . THR A 1 94 ? -11.489 0.454 12.657 1.00 98.44 94 THR A C 1
ATOM 789 O O . THR A 1 94 ? -11.597 1.652 12.408 1.00 98.44 94 THR A O 1
ATOM 792 N N . PHE A 1 95 ? -10.470 -0.273 12.193 1.00 98.44 95 PHE A N 1
ATOM 793 C CA . PHE A 1 95 ? -9.422 0.288 11.341 1.00 98.44 95 PHE A CA 1
ATOM 794 C C . PHE A 1 95 ? -9.974 0.875 10.035 1.00 98.44 95 PHE A C 1
ATOM 796 O O . PHE A 1 95 ? -9.692 2.029 9.712 1.00 98.44 95 PHE A O 1
ATOM 803 N N . PHE A 1 96 ? -10.808 0.136 9.301 1.00 98.44 96 PHE A N 1
ATOM 804 C CA . PHE A 1 96 ? -11.387 0.639 8.050 1.00 98.44 96 PHE A CA 1
ATOM 805 C C . PHE A 1 96 ? -12.404 1.766 8.272 1.00 98.44 96 PHE A C 1
ATOM 807 O O . PHE A 1 96 ? -12.458 2.704 7.475 1.00 98.44 96 PHE A O 1
ATOM 814 N N . GLU A 1 97 ? -13.177 1.731 9.358 1.00 98.50 97 GLU A N 1
ATOM 815 C CA . GLU A 1 97 ? -14.049 2.843 9.762 1.00 98.50 97 GLU A CA 1
ATOM 816 C C . GLU A 1 97 ? -13.242 4.112 10.066 1.00 98.50 97 GLU A C 1
ATOM 818 O O . GLU A 1 97 ? -13.612 5.200 9.617 1.00 98.50 97 GLU A O 1
ATOM 823 N N . LEU A 1 98 ? -12.095 3.975 10.736 1.00 98.62 98 LEU A N 1
ATOM 824 C CA . LEU A 1 98 ? -11.180 5.082 10.994 1.00 98.62 98 LEU A CA 1
ATOM 825 C C . LEU A 1 98 ? -10.585 5.644 9.697 1.00 98.62 98 LEU A C 1
ATOM 827 O O . LEU A 1 98 ? -10.573 6.860 9.512 1.00 98.62 98 LEU A O 1
ATOM 831 N N . ILE A 1 99 ? -10.166 4.796 8.753 1.00 98.44 99 ILE A N 1
ATOM 832 C CA . ILE A 1 99 ? -9.676 5.260 7.443 1.00 98.44 99 ILE A CA 1
ATOM 833 C C . ILE A 1 99 ? -10.761 6.061 6.709 1.00 98.44 99 ILE A C 1
ATOM 835 O O . ILE A 1 99 ? -10.477 7.123 6.147 1.00 98.44 99 ILE A O 1
ATOM 839 N N . LYS A 1 100 ? -12.018 5.597 6.725 1.00 98.00 100 LYS A N 1
ATOM 840 C CA . LYS A 1 100 ? -13.148 6.341 6.140 1.00 98.00 100 LYS A CA 1
ATOM 841 C C . LYS A 1 100 ? -13.354 7.682 6.840 1.00 98.00 100 LYS A C 1
ATOM 843 O O . LYS A 1 100 ? -13.569 8.687 6.166 1.00 98.00 100 LYS A O 1
ATOM 848 N N . HIS A 1 101 ? -13.255 7.715 8.168 1.00 98.12 101 HIS A N 1
ATOM 849 C CA . HIS A 1 101 ? -13.337 8.954 8.935 1.00 98.12 101 HIS A CA 1
ATOM 850 C C . HIS A 1 101 ? -12.222 9.938 8.548 1.00 98.12 101 HIS A C 1
ATOM 852 O O . HIS A 1 101 ? -12.510 11.106 8.284 1.00 98.12 101 HIS A O 1
ATOM 858 N N . ILE A 1 102 ? -10.977 9.466 8.427 1.00 98.06 102 ILE A N 1
ATOM 859 C CA . ILE A 1 102 ? -9.830 10.272 7.983 1.00 98.06 102 ILE A CA 1
ATOM 860 C C . ILE A 1 102 ? -10.064 10.820 6.578 1.00 98.06 102 ILE A C 1
ATOM 862 O O . ILE A 1 102 ? -9.874 12.010 6.342 1.00 98.06 102 ILE A O 1
ATOM 866 N N . LYS A 1 103 ? -10.528 9.979 5.649 1.00 96.69 103 LYS A N 1
ATOM 867 C CA . LYS A 1 103 ? -10.862 10.390 4.282 1.00 96.69 103 LYS A CA 1
ATOM 868 C C . LYS A 1 103 ? -11.938 11.482 4.257 1.00 96.69 103 LYS A C 1
ATOM 870 O O . LYS A 1 103 ? -11.783 12.467 3.541 1.00 96.69 103 LYS A O 1
ATOM 875 N N . ASN A 1 104 ? -13.010 11.326 5.033 1.00 96.88 104 ASN A N 1
ATOM 876 C CA . ASN A 1 104 ? -14.111 12.294 5.083 1.00 96.88 104 ASN A CA 1
ATOM 877 C C . ASN A 1 104 ? -13.695 13.629 5.721 1.00 96.88 104 ASN A C 1
ATOM 879 O O . ASN A 1 104 ? -14.275 14.663 5.406 1.00 96.88 104 ASN A O 1
ATOM 883 N N . ASN A 1 105 ? -12.667 13.613 6.571 1.00 97.69 105 ASN A N 1
ATOM 884 C CA . ASN A 1 105 ? -12.123 14.787 7.252 1.00 97.69 105 ASN A CA 1
ATOM 885 C C . ASN A 1 105 ? -10.704 15.116 6.769 1.00 97.69 105 ASN A C 1
ATOM 887 O O . ASN A 1 105 ? -9.880 15.616 7.536 1.00 97.69 105 ASN A O 1
ATOM 891 N N . TRP A 1 106 ? -10.403 14.828 5.496 1.00 96.12 106 TRP A N 1
ATOM 892 C CA . TRP A 1 106 ? -9.034 14.828 4.980 1.00 96.12 106 TRP A CA 1
ATOM 893 C C . TRP A 1 106 ? -8.286 16.131 5.254 1.00 96.12 106 TRP A C 1
ATOM 895 O O . TRP A 1 106 ? -7.140 16.075 5.688 1.00 96.12 106 TRP A O 1
ATOM 905 N N . SER A 1 107 ? -8.947 17.284 5.084 1.00 96.44 107 SER A N 1
ATOM 906 C CA . SER A 1 107 ? -8.374 18.609 5.348 1.00 96.44 107 SER A CA 1
ATOM 907 C C . SER A 1 107 ? -7.779 18.730 6.751 1.00 96.44 107 SER A C 1
ATOM 909 O O . SER A 1 107 ? -6.658 19.204 6.886 1.00 96.44 107 SER A O 1
ATOM 911 N N . PHE A 1 108 ? -8.484 18.265 7.783 1.00 97.19 108 PHE A N 1
ATOM 912 C CA . PHE A 1 108 ? -7.983 18.297 9.157 1.00 97.19 108 PHE A CA 1
ATOM 913 C C . PHE A 1 108 ? -6.698 17.472 9.282 1.00 97.19 108 PHE A C 1
ATOM 915 O O . PHE A 1 108 ? -5.649 17.994 9.653 1.00 97.19 108 PHE A O 1
ATOM 922 N N . TYR A 1 109 ? -6.756 16.209 8.861 1.00 97.25 109 TYR A N 1
ATOM 923 C CA . TYR A 1 109 ? -5.643 15.276 9.000 1.00 97.25 109 TYR A CA 1
ATOM 924 C C . TYR A 1 109 ? -4.414 15.678 8.186 1.00 97.25 109 TYR A C 1
ATOM 926 O O . TYR A 1 109 ? -3.299 15.593 8.697 1.00 97.25 109 TYR A O 1
ATOM 934 N N . ARG A 1 110 ? -4.581 16.179 6.954 1.00 95.94 110 ARG A N 1
ATOM 935 C CA . ARG A 1 110 ? -3.439 16.664 6.164 1.00 95.94 110 ARG A CA 1
ATOM 936 C C . ARG A 1 110 ? -2.712 17.817 6.853 1.00 95.94 110 ARG A C 1
ATOM 938 O O . ARG A 1 110 ? -1.493 17.873 6.769 1.00 95.94 110 ARG A O 1
ATOM 945 N N . PHE A 1 111 ? -3.425 18.708 7.547 1.00 95.44 111 PHE A N 1
ATOM 946 C CA . PHE A 1 111 ? -2.793 19.806 8.277 1.00 95.44 111 PHE A CA 1
ATOM 947 C C . PHE A 1 111 ? -2.113 19.306 9.551 1.00 95.44 111 PHE A C 1
ATOM 949 O O . PHE A 1 111 ? -0.958 19.651 9.781 1.00 95.44 111 PHE A O 1
ATOM 956 N N . THR A 1 112 ? -2.772 18.443 10.329 1.00 95.56 112 THR A N 1
ATOM 957 C CA . THR A 1 112 ? -2.195 17.853 11.549 1.00 95.56 112 THR A CA 1
ATOM 958 C C . THR A 1 112 ? -0.901 17.090 11.266 1.00 95.56 112 THR A C 1
ATOM 960 O O . THR A 1 112 ? 0.065 17.226 12.008 1.00 95.56 112 THR A O 1
ATOM 963 N N . TYR A 1 113 ? -0.858 16.332 10.168 1.00 95.69 113 TYR A N 1
ATOM 964 C CA . TYR A 1 113 ? 0.305 15.537 9.757 1.00 95.69 113 TYR A CA 1
ATOM 965 C C . TYR A 1 113 ? 1.238 16.278 8.782 1.00 95.69 113 TYR A C 1
ATOM 967 O O . TYR A 1 113 ? 2.119 15.663 8.184 1.00 95.69 113 TYR A O 1
ATOM 975 N N . GLN A 1 114 ? 1.057 17.594 8.604 1.00 95.44 114 GLN A N 1
ATOM 976 C CA . GLN A 1 114 ? 1.904 18.459 7.764 1.00 95.44 114 GLN A CA 1
ATOM 977 C C . GLN A 1 114 ? 2.089 17.951 6.322 1.00 95.44 114 GLN A C 1
ATOM 979 O O . GLN A 1 114 ? 3.108 18.171 5.673 1.00 95.44 114 GLN A O 1
ATOM 984 N N . ILE A 1 115 ? 1.082 17.267 5.791 1.00 94.69 115 ILE A N 1
ATOM 985 C CA . ILE A 1 115 ? 1.080 16.764 4.423 1.00 94.69 115 ILE A CA 1
ATOM 986 C C . ILE A 1 115 ? 0.908 17.971 3.506 1.00 94.69 115 ILE A C 1
ATOM 988 O O . ILE A 1 115 ? -0.042 18.735 3.653 1.00 94.69 115 ILE A O 1
ATOM 992 N N . ILE A 1 116 ? 1.790 18.168 2.528 1.00 90.50 116 ILE A N 1
ATOM 993 C CA . ILE A 1 116 ? 1.696 19.324 1.618 1.00 90.50 116 ILE A CA 1
ATOM 994 C C . ILE A 1 116 ? 0.619 19.087 0.549 1.00 90.50 116 ILE A C 1
ATOM 996 O O . ILE A 1 116 ? -0.179 19.977 0.255 1.00 90.50 116 ILE A O 1
ATOM 1000 N N . GLY A 1 117 ? 0.535 17.863 0.019 1.00 87.62 117 GLY A N 1
ATOM 1001 C CA . GLY A 1 117 ? -0.396 17.493 -1.049 1.00 87.62 117 GLY A CA 1
ATOM 1002 C C . GLY A 1 117 ? -1.875 17.590 -0.653 1.00 87.62 117 GLY A C 1
ATOM 1003 O O . GLY A 1 117 ? -2.305 17.037 0.360 1.00 87.62 117 GLY A O 1
ATOM 1004 N N . GLN A 1 118 ? -2.677 18.265 -1.482 1.00 89.25 118 GLN A N 1
ATOM 1005 C CA . GLN A 1 118 ? -4.124 18.408 -1.258 1.00 89.25 118 GLN A CA 1
ATOM 1006 C C . GLN A 1 118 ? -4.900 17.125 -1.587 1.00 89.25 118 GLN A C 1
ATOM 1008 O O . GLN A 1 118 ? -5.902 16.823 -0.942 1.00 89.25 118 GLN A O 1
ATOM 1013 N N . ASN A 1 119 ? -4.421 16.351 -2.562 1.00 90.88 119 ASN A N 1
ATOM 1014 C CA . ASN A 1 119 ? -5.087 15.131 -3.005 1.00 90.88 119 ASN A CA 1
ATOM 1015 C C . ASN A 1 119 ? -5.065 14.056 -1.914 1.00 90.88 119 ASN A C 1
ATOM 1017 O O . ASN A 1 119 ? -4.036 13.803 -1.288 1.00 90.88 119 ASN A O 1
ATOM 1021 N N . TYR A 1 120 ? -6.201 13.386 -1.736 1.00 92.44 120 TYR A N 1
ATOM 1022 C CA . TYR A 1 120 ? -6.298 12.221 -0.866 1.00 92.44 120 TYR A CA 1
ATOM 1023 C C . TYR A 1 120 ? -5.490 11.047 -1.438 1.00 92.44 120 TYR A C 1
ATOM 1025 O O . TYR A 1 120 ? -5.625 10.692 -2.616 1.00 92.44 120 TYR A O 1
ATOM 1033 N N . ARG A 1 121 ? -4.679 10.429 -0.576 1.00 92.62 121 ARG A N 1
ATOM 1034 C CA . ARG A 1 121 ? -3.880 9.233 -0.859 1.00 92.62 121 ARG A CA 1
ATOM 1035 C C . ARG A 1 121 ? -4.205 8.165 0.178 1.00 92.62 121 ARG A C 1
ATOM 1037 O O . ARG A 1 121 ? -4.204 8.452 1.376 1.00 92.62 121 ARG A O 1
ATOM 1044 N N . ASN A 1 122 ? -4.457 6.940 -0.283 1.00 95.44 122 ASN A N 1
ATOM 1045 C CA . ASN A 1 122 ? -4.743 5.827 0.623 1.00 95.44 122 ASN A CA 1
ATOM 1046 C C . ASN A 1 122 ? -3.568 5.576 1.567 1.00 95.44 122 ASN A C 1
ATOM 1048 O O . ASN A 1 122 ? -3.810 5.467 2.765 1.00 95.44 122 ASN A O 1
ATOM 1052 N N . ASP A 1 123 ? -2.333 5.608 1.055 1.00 95.25 123 ASP A N 1
ATOM 1053 C CA . ASP A 1 123 ? -1.099 5.410 1.831 1.00 95.25 123 ASP A CA 1
ATOM 1054 C C . ASP A 1 123 ? -1.069 6.310 3.074 1.00 95.25 123 ASP A C 1
ATOM 1056 O O . ASP A 1 123 ? -0.881 5.845 4.197 1.00 95.25 123 ASP A O 1
ATOM 1060 N N . HIS A 1 124 ? -1.395 7.597 2.903 1.00 96.19 124 HIS A N 1
ATOM 1061 C CA . HIS A 1 124 ? -1.420 8.554 4.010 1.00 96.19 124 HIS A CA 1
ATOM 1062 C C . HIS A 1 124 ? -2.507 8.207 5.027 1.00 96.19 124 HIS A C 1
ATOM 1064 O O . HIS A 1 124 ? -2.248 8.164 6.224 1.00 96.19 124 HIS A O 1
ATOM 1070 N N . SER A 1 125 ? -3.734 7.942 4.570 1.00 97.19 125 SER A N 1
ATOM 1071 C CA . SER A 1 125 ? -4.835 7.634 5.489 1.00 97.19 125 SER A CA 1
ATOM 1072 C C . SER A 1 125 ? -4.656 6.309 6.231 1.00 97.19 125 SER A C 1
ATOM 1074 O O . SER A 1 125 ? -5.041 6.216 7.392 1.00 97.19 125 SER A O 1
ATOM 1076 N N . PHE A 1 126 ? -4.034 5.312 5.595 1.00 97.94 126 PHE A N 1
ATOM 1077 C CA . PHE A 1 126 ? -3.669 4.051 6.235 1.00 97.94 126 PHE A CA 1
ATOM 1078 C C . PHE A 1 126 ? -2.590 4.288 7.291 1.00 97.94 126 PHE A C 1
ATOM 1080 O O . PHE A 1 126 ? -2.757 3.853 8.425 1.00 97.94 126 PHE A O 1
ATOM 1087 N N . SER A 1 127 ? -1.542 5.043 6.953 1.00 97.62 127 SER A N 1
ATOM 1088 C CA . SER A 1 127 ? -0.458 5.387 7.882 1.00 97.62 127 SER A CA 1
ATOM 1089 C C . SER A 1 127 ? -0.975 6.136 9.113 1.00 97.62 127 SER A C 1
ATOM 1091 O O . SER A 1 127 ? -0.660 5.769 10.242 1.00 97.62 127 SER A O 1
ATOM 1093 N N . ILE A 1 128 ? -1.843 7.134 8.914 1.00 97.94 128 ILE A N 1
ATOM 1094 C CA . ILE A 1 128 ? -2.477 7.893 10.004 1.00 97.94 128 ILE A CA 1
ATOM 1095 C C . ILE A 1 128 ? -3.349 6.980 10.872 1.00 97.94 128 ILE A C 1
ATOM 1097 O O . ILE A 1 128 ? -3.274 7.049 12.096 1.00 97.94 128 ILE A O 1
ATOM 1101 N N . ALA A 1 129 ? -4.161 6.112 10.264 1.00 98.31 129 ALA A N 1
ATOM 1102 C CA . ALA A 1 129 ? -5.006 5.182 11.009 1.00 98.31 129 ALA A CA 1
ATOM 1103 C C . ALA A 1 129 ? -4.178 4.176 11.826 1.00 98.31 129 ALA A C 1
ATOM 1105 O O . ALA A 1 129 ? -4.538 3.880 12.962 1.00 98.31 129 ALA A O 1
ATOM 1106 N N . ILE A 1 130 ? -3.064 3.681 11.273 1.00 98.06 130 ILE A N 1
ATOM 1107 C CA . ILE A 1 130 ? -2.123 2.802 11.982 1.00 98.06 130 ILE A CA 1
ATOM 1108 C C . ILE A 1 130 ? -1.539 3.534 13.187 1.00 98.06 130 ILE A C 1
ATOM 1110 O O . ILE A 1 130 ? -1.601 3.017 14.297 1.00 98.06 130 ILE A O 1
ATOM 1114 N N . HIS A 1 131 ? -1.033 4.749 12.978 1.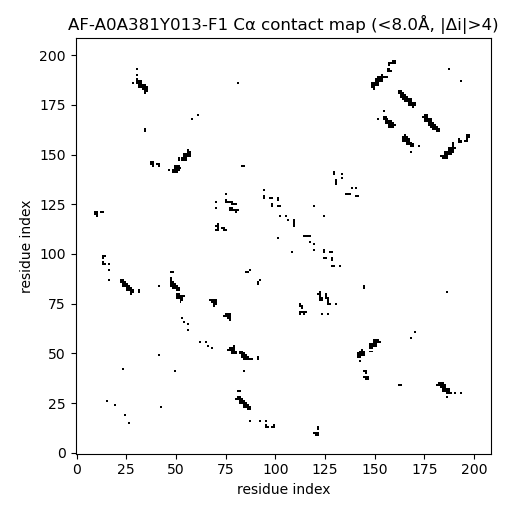00 97.56 131 HIS A N 1
ATOM 1115 C CA . HIS A 1 131 ? -0.461 5.572 14.037 1.00 97.56 131 HIS A CA 1
ATOM 1116 C C . HIS A 1 131 ? -1.460 5.822 15.174 1.00 97.56 131 HIS A C 1
ATOM 1118 O O . HIS A 1 131 ? -1.131 5.626 16.337 1.00 97.56 131 HIS A O 1
ATOM 1124 N N . MET A 1 132 ? -2.707 6.170 14.845 1.00 97.62 132 MET A N 1
ATOM 1125 C CA . MET A 1 132 ? -3.762 6.392 15.840 1.00 97.62 132 MET A CA 1
ATOM 1126 C C . MET A 1 132 ? -4.164 5.117 16.594 1.00 97.62 132 MET A C 1
ATOM 1128 O O . MET A 1 132 ? -4.433 5.187 17.787 1.00 97.62 132 MET A O 1
ATOM 1132 N N . LEU A 1 133 ? -4.227 3.959 15.927 1.00 97.31 133 LEU A N 1
ATOM 1133 C CA . LEU A 1 133 ? -4.552 2.685 16.590 1.00 97.31 133 LEU A CA 1
ATOM 1134 C C . LEU A 1 133 ? -3.401 2.110 17.419 1.00 97.31 133 LEU A C 1
ATOM 1136 O O . LEU A 1 133 ? -3.631 1.201 18.213 1.00 97.31 133 LEU A O 1
ATOM 1140 N N . ASN A 1 134 ? -2.191 2.619 17.217 1.00 96.69 134 ASN A N 1
ATOM 1141 C CA . ASN A 1 134 ? -1.004 2.296 17.995 1.00 96.69 134 ASN A CA 1
ATOM 1142 C C . ASN A 1 134 ? -0.770 3.288 19.144 1.00 96.69 134 ASN A C 1
ATOM 1144 O O . ASN A 1 134 ? 0.363 3.437 19.587 1.00 96.69 134 ASN A O 1
ATOM 1148 N N . ASP A 1 135 ? -1.807 4.008 19.583 1.00 96.25 135 ASP A N 1
ATOM 1149 C CA . ASP A 1 135 ? -1.700 5.037 20.624 1.00 96.25 135 ASP A CA 1
ATOM 1150 C C . ASP A 1 135 ? -0.610 6.088 20.333 1.00 96.25 135 ASP A C 1
ATOM 1152 O O . ASP A 1 135 ? -0.006 6.650 21.240 1.00 96.25 135 ASP A O 1
ATOM 1156 N N . PHE A 1 136 ? -0.408 6.405 19.048 1.00 95.56 136 PHE A N 1
ATOM 1157 C CA . PHE A 1 136 ? 0.584 7.366 18.556 1.00 95.56 136 PHE A CA 1
ATOM 1158 C C . PHE A 1 136 ? 2.050 6.944 18.776 1.00 95.56 136 PHE A C 1
ATOM 1160 O O . PHE A 1 136 ? 2.943 7.789 18.810 1.00 95.56 13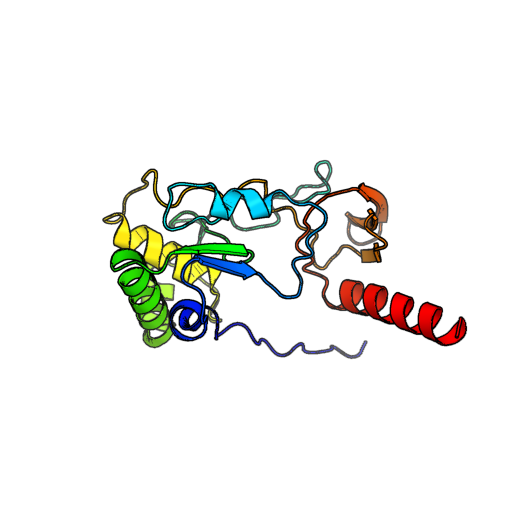6 PHE A O 1
ATOM 1167 N N . GLU A 1 137 ? 2.310 5.636 18.871 1.00 93.31 137 GLU A N 1
ATOM 1168 C CA . GLU A 1 137 ? 3.656 5.067 19.007 1.00 93.31 137 GLU A CA 1
ATOM 1169 C C . GLU A 1 137 ? 4.015 4.103 17.858 1.00 93.31 137 GLU A C 1
ATOM 1171 O O . GLU A 1 137 ? 3.163 3.613 17.107 1.00 93.31 137 GLU A O 1
ATOM 1176 N N . GLU A 1 138 ? 5.312 3.817 17.695 1.00 88.00 138 GLU A N 1
ATOM 1177 C CA . GLU A 1 138 ? 5.756 2.715 16.839 1.00 88.00 138 GLU A CA 1
ATOM 1178 C C . GLU A 1 138 ? 5.584 1.382 17.575 1.00 88.00 138 GLU A C 1
ATOM 1180 O O . GLU A 1 138 ? 6.078 1.197 18.685 1.00 88.00 138 GLU A O 1
ATOM 1185 N N . THR A 1 139 ? 4.905 0.424 16.942 1.00 92.44 139 THR A N 1
ATOM 1186 C CA . THR A 1 139 ? 4.674 -0.909 17.510 1.00 92.44 139 THR A CA 1
ATOM 1187 C C . THR A 1 139 ? 4.997 -2.001 16.490 1.00 92.44 139 THR A C 1
ATOM 1189 O O . THR A 1 139 ? 5.320 -1.729 15.335 1.00 92.44 139 THR A O 1
ATOM 1192 N N . ASN A 1 140 ? 4.867 -3.263 16.905 1.00 89.69 140 ASN A N 1
ATOM 1193 C CA . ASN A 1 140 ? 5.009 -4.426 16.022 1.00 89.69 140 ASN A CA 1
ATOM 1194 C C . ASN A 1 140 ? 3.781 -4.673 15.121 1.00 89.69 140 ASN A C 1
ATOM 1196 O O . ASN A 1 140 ? 3.754 -5.661 14.384 1.00 89.69 140 ASN A O 1
ATOM 1200 N N . TRP A 1 141 ? 2.742 -3.835 15.212 1.00 94.38 141 TRP A N 1
ATOM 1201 C CA . TRP A 1 141 ? 1.572 -3.888 14.342 1.00 94.38 141 TRP A CA 1
ATOM 1202 C C . TRP A 1 141 ? 1.510 -2.633 13.455 1.00 94.38 141 TRP A C 1
ATOM 1204 O O . TRP A 1 141 ? 1.664 -1.522 13.964 1.00 94.38 141 TRP A O 1
ATOM 1214 N N . PRO A 1 142 ? 1.205 -2.778 12.155 1.00 95.50 142 PRO A N 1
ATOM 1215 C CA . PRO A 1 142 ? 0.977 -4.029 11.429 1.00 95.50 142 PRO A CA 1
ATOM 1216 C C . PRO A 1 142 ? 2.259 -4.815 11.139 1.00 95.50 142 PRO A C 1
ATOM 1218 O O . PRO A 1 142 ? 3.363 -4.287 11.205 1.00 95.50 142 PRO A O 1
ATOM 1221 N N . MET A 1 143 ? 2.096 -6.093 10.793 1.00 95.12 143 MET A N 1
ATOM 1222 C CA . MET A 1 143 ? 3.208 -6.918 10.319 1.00 95.12 143 MET A CA 1
ATOM 1223 C C . MET A 1 143 ? 3.440 -6.702 8.815 1.00 95.12 143 MET A C 1
ATOM 1225 O O . MET A 1 143 ? 2.518 -6.353 8.078 1.00 95.12 143 MET A O 1
ATOM 1229 N N . ASN A 1 144 ? 4.665 -6.947 8.349 1.00 94.56 144 ASN A N 1
ATOM 1230 C CA . ASN A 1 144 ? 5.000 -6.832 6.928 1.00 94.56 144 ASN A CA 1
ATOM 1231 C C . ASN A 1 144 ? 4.370 -7.954 6.093 1.00 94.56 144 ASN A C 1
ATOM 1233 O O . ASN A 1 144 ? 4.183 -9.080 6.568 1.00 94.56 144 ASN A O 1
ATOM 1237 N N . LEU A 1 145 ? 4.087 -7.658 4.822 1.00 95.25 145 LEU A N 1
ATOM 1238 C CA . LEU A 1 145 ? 3.690 -8.681 3.857 1.00 95.25 145 LEU A CA 1
ATOM 1239 C C . LEU A 1 145 ? 4.837 -9.676 3.603 1.00 95.25 145 LEU A C 1
ATOM 1241 O O . LEU A 1 145 ? 6.013 -9.346 3.770 1.00 95.25 145 LEU A O 1
ATOM 1245 N N . PRO A 1 146 ? 4.524 -10.907 3.163 1.00 93.88 146 PRO A N 1
ATOM 1246 C CA . PRO A 1 146 ? 5.538 -11.832 2.684 1.00 93.88 146 PRO A CA 1
ATOM 1247 C C . PRO A 1 146 ? 6.157 -11.304 1.382 1.00 93.88 146 PRO A C 1
ATOM 1249 O O . PRO A 1 146 ? 5.549 -11.378 0.318 1.00 93.88 146 PRO A O 1
ATOM 1252 N N . GLY A 1 147 ? 7.393 -10.815 1.471 1.00 90.81 147 GLY A N 1
ATOM 1253 C CA . GLY A 1 147 ? 8.129 -10.241 0.344 1.00 90.81 147 GLY A CA 1
ATOM 1254 C C . GLY A 1 147 ? 8.293 -8.727 0.464 1.00 90.81 147 GLY A C 1
ATOM 1255 O O . GLY A 1 147 ? 7.792 -8.103 1.393 1.00 90.81 147 GLY A O 1
ATOM 1256 N N . LYS A 1 148 ? 9.041 -8.139 -0.469 1.00 92.19 148 LYS A N 1
ATOM 1257 C CA . LYS A 1 148 ? 9.291 -6.694 -0.525 1.00 92.19 148 LYS A CA 1
ATOM 1258 C C . LYS A 1 148 ? 8.370 -6.042 -1.551 1.00 92.19 148 LYS A C 1
ATOM 1260 O O . LYS A 1 148 ? 8.038 -6.661 -2.561 1.00 92.19 148 LYS A O 1
ATOM 1265 N N . LEU A 1 149 ? 7.990 -4.786 -1.319 1.00 94.69 149 LEU A N 1
ATOM 1266 C CA . LEU A 1 149 ? 7.288 -3.987 -2.321 1.00 94.69 149 LEU A CA 1
ATOM 1267 C C . LEU A 1 149 ? 8.296 -3.431 -3.329 1.00 94.69 149 LEU A C 1
ATOM 1269 O O . LEU A 1 149 ? 8.851 -2.353 -3.134 1.00 94.69 149 LEU A O 1
ATOM 1273 N N . TYR A 1 150 ? 8.542 -4.176 -4.400 1.00 94.88 150 TYR A N 1
ATOM 1274 C CA . TYR A 1 150 ? 9.352 -3.690 -5.510 1.00 94.88 150 TYR A CA 1
ATOM 1275 C C . TYR A 1 150 ? 8.544 -2.782 -6.425 1.00 94.88 150 TYR A C 1
ATOM 1277 O O . TYR A 1 150 ? 7.382 -3.073 -6.717 1.00 94.88 150 TYR A O 1
ATOM 1285 N N . TYR A 1 151 ? 9.166 -1.710 -6.911 1.00 94.75 151 TYR A N 1
ATOM 1286 C CA . TYR A 1 151 ? 8.530 -0.801 -7.858 1.00 94.75 151 TYR A CA 1
ATOM 1287 C C . TYR A 1 151 ? 9.471 -0.322 -8.968 1.00 94.75 151 TYR A C 1
ATOM 1289 O O . TYR A 1 151 ? 10.697 -0.318 -8.824 1.00 94.75 151 TYR A O 1
ATOM 1297 N N . ILE A 1 152 ? 8.859 0.111 -10.071 1.00 93.69 152 ILE A N 1
ATOM 1298 C CA . ILE A 1 152 ? 9.446 1.015 -11.066 1.00 93.69 152 ILE A CA 1
ATOM 1299 C C . ILE A 1 152 ? 8.666 2.326 -11.109 1.00 93.69 152 ILE A C 1
ATOM 1301 O O . ILE A 1 152 ? 7.473 2.373 -10.795 1.00 93.69 152 ILE A O 1
ATOM 1305 N N . THR A 1 153 ? 9.349 3.393 -11.496 1.00 91.81 153 THR A N 1
ATOM 1306 C CA . THR A 1 153 ? 8.814 4.754 -11.544 1.00 91.81 153 THR A CA 1
ATOM 1307 C C . THR A 1 153 ? 8.098 5.050 -12.860 1.00 91.81 153 THR A C 1
ATOM 1309 O O . THR A 1 153 ? 8.035 4.229 -13.773 1.00 91.81 153 THR A O 1
ATOM 1312 N N . ASP A 1 154 ? 7.550 6.257 -12.973 1.00 89.31 154 ASP A N 1
ATOM 1313 C CA . ASP A 1 154 ? 6.992 6.792 -14.215 1.00 89.31 154 ASP A CA 1
ATOM 1314 C C . ASP A 1 154 ? 8.054 7.091 -15.292 1.00 89.31 154 ASP A C 1
ATOM 1316 O O . ASP A 1 154 ? 7.705 7.283 -16.457 1.00 89.31 154 ASP A O 1
ATOM 1320 N N . ARG A 1 155 ? 9.343 7.104 -14.922 1.00 89.31 155 ARG A N 1
ATOM 1321 C CA . ARG A 1 155 ? 10.473 7.328 -15.837 1.00 89.31 155 ARG A CA 1
ATOM 1322 C C . ARG A 1 155 ? 10.922 6.060 -16.555 1.00 89.31 155 ARG A C 1
ATOM 1324 O O . ARG A 1 155 ? 11.553 6.163 -17.603 1.00 89.31 155 ARG A O 1
ATOM 1331 N N . ASP A 1 156 ? 10.605 4.897 -15.998 1.00 92.31 156 ASP A N 1
ATOM 1332 C CA . ASP A 1 156 ? 10.983 3.587 -16.526 1.00 92.31 156 ASP A CA 1
ATOM 1333 C C . ASP A 1 156 ? 10.001 3.112 -17.600 1.00 92.31 156 ASP A C 1
ATOM 1335 O O . ASP A 1 156 ? 8.848 3.549 -17.636 1.00 92.31 156 ASP A O 1
ATOM 1339 N N . ASP A 1 157 ? 10.439 2.198 -18.466 1.00 92.88 157 ASP A N 1
ATOM 1340 C CA . ASP A 1 157 ? 9.592 1.602 -19.500 1.00 92.88 157 ASP A CA 1
ATOM 1341 C C . ASP A 1 157 ? 9.433 0.089 -19.319 1.00 92.88 157 ASP A C 1
ATOM 1343 O O . ASP A 1 157 ? 10.329 -0.620 -18.845 1.00 92.88 157 ASP A O 1
ATOM 1347 N N . VAL A 1 158 ? 8.277 -0.403 -19.753 1.00 93.88 158 VAL A N 1
ATOM 1348 C CA . VAL A 1 158 ? 7.909 -1.816 -19.770 1.00 93.88 158 VAL A CA 1
ATOM 1349 C C . VAL A 1 158 ? 7.871 -2.246 -21.223 1.00 93.88 158 VAL A C 1
ATOM 1351 O O . VAL A 1 158 ? 6.982 -1.852 -21.974 1.00 93.88 158 VAL A O 1
ATOM 1354 N N . ILE A 1 159 ? 8.844 -3.059 -21.620 1.00 91.94 159 ILE A N 1
ATOM 1355 C CA . ILE A 1 159 ? 8.923 -3.559 -22.992 1.00 91.94 159 ILE A CA 1
ATOM 1356 C C . ILE A 1 159 ? 7.956 -4.723 -23.172 1.00 91.94 159 ILE A C 1
ATOM 1358 O O . ILE A 1 159 ? 7.247 -4.781 -24.172 1.00 91.94 159 ILE A O 1
ATOM 1362 N N . HIS A 1 160 ? 7.940 -5.658 -22.219 1.00 87.69 160 HIS A N 1
ATOM 1363 C CA . HIS A 1 160 ? 7.129 -6.869 -22.306 1.00 87.69 160 HIS A CA 1
ATOM 1364 C C . HIS A 1 160 ? 7.049 -7.605 -20.960 1.00 87.69 160 HIS A C 1
ATOM 1366 O O . HIS A 1 160 ? 7.949 -7.466 -20.121 1.00 87.69 160 HIS A O 1
ATOM 1372 N N . PHE A 1 161 ? 6.008 -8.426 -20.791 1.00 85.62 161 PHE A N 1
ATOM 1373 C CA . PHE A 1 161 ? 5.845 -9.334 -19.659 1.00 85.62 161 PHE A CA 1
ATOM 1374 C C . PHE A 1 161 ? 5.240 -10.684 -20.088 1.00 85.62 161 PHE A C 1
ATOM 1376 O O . PHE A 1 161 ? 4.068 -10.763 -20.433 1.00 85.62 161 PHE A O 1
ATOM 1383 N N . ASP A 1 162 ? 6.018 -11.763 -19.979 1.00 82.06 162 ASP A N 1
ATOM 1384 C CA . ASP A 1 162 ? 5.609 -13.156 -20.258 1.00 82.06 162 ASP A CA 1
ATOM 1385 C C . ASP A 1 162 ? 5.780 -14.071 -19.028 1.00 82.06 162 ASP A C 1
ATOM 1387 O O . ASP A 1 162 ? 6.151 -15.239 -19.133 1.00 82.06 162 ASP A O 1
ATOM 1391 N N . GLY A 1 163 ? 5.575 -13.525 -17.826 1.00 80.06 163 GLY A N 1
ATOM 1392 C CA . GLY A 1 163 ? 6.033 -14.138 -16.571 1.00 80.06 163 GLY A CA 1
ATOM 1393 C C . GLY A 1 163 ? 7.487 -13.786 -16.234 1.00 80.06 163 GLY A C 1
ATOM 1394 O O . GLY A 1 163 ? 7.932 -13.974 -15.099 1.00 80.06 163 GLY A O 1
ATOM 1395 N N . SER A 1 164 ? 8.216 -13.203 -17.190 1.00 87.81 164 SER A N 1
ATOM 1396 C CA . SER A 1 164 ? 9.461 -12.474 -16.969 1.00 87.81 164 SER A CA 1
ATOM 1397 C C . SER A 1 164 ? 9.320 -11.029 -17.447 1.00 87.81 164 SER A C 1
ATOM 1399 O O . SER A 1 164 ? 8.809 -10.753 -18.528 1.00 87.81 164 SER A O 1
ATOM 1401 N N . TRP A 1 165 ? 9.816 -10.089 -16.655 1.00 91.12 165 TRP A N 1
ATOM 1402 C CA . TRP A 1 165 ? 9.876 -8.677 -16.999 1.00 91.12 165 TRP A CA 1
ATOM 1403 C C . TRP A 1 165 ? 11.007 -8.402 -17.978 1.00 91.12 165 TRP A C 1
ATOM 1405 O O . TRP A 1 165 ? 12.145 -8.790 -17.716 1.00 91.12 165 TRP A O 1
ATOM 1415 N N . LYS A 1 166 ? 10.721 -7.669 -19.055 1.00 94.19 166 LYS A N 1
ATOM 1416 C CA . LYS A 1 166 ? 11.724 -6.965 -19.865 1.00 94.19 166 LYS A CA 1
ATOM 1417 C C . LYS A 1 166 ? 11.476 -5.466 -19.721 1.00 94.19 166 LYS A C 1
ATOM 1419 O O . LYS A 1 166 ? 10.433 -4.969 -20.143 1.00 94.19 166 LYS A O 1
ATOM 1424 N N . LEU A 1 167 ? 12.419 -4.765 -19.104 1.00 95.00 167 LEU A N 1
ATOM 1425 C CA . LEU A 1 167 ? 12.280 -3.373 -18.680 1.00 95.00 167 LEU A CA 1
ATOM 1426 C C . LEU A 1 167 ? 13.416 -2.521 -19.241 1.00 95.00 167 LEU A C 1
ATOM 1428 O O . LEU A 1 167 ? 14.518 -3.020 -19.478 1.00 95.00 167 LEU A O 1
ATOM 1432 N N . MET A 1 168 ? 13.160 -1.225 -19.371 1.00 94.25 168 MET A N 1
ATOM 1433 C CA . MET A 1 168 ? 14.193 -0.211 -19.566 1.00 94.25 168 MET A CA 1
ATOM 1434 C C . MET A 1 168 ? 14.173 0.718 -18.357 1.00 94.25 168 MET A C 1
ATOM 1436 O O . MET A 1 168 ? 13.227 1.480 -18.177 1.00 94.25 168 MET A O 1
ATOM 1440 N N . LEU A 1 169 ? 15.207 0.637 -17.522 1.00 93.00 169 LEU A N 1
ATOM 1441 C CA . LEU A 1 169 ? 15.293 1.395 -16.276 1.00 93.00 169 LEU A CA 1
ATOM 1442 C C . LEU A 1 169 ? 16.053 2.694 -16.501 1.00 93.00 169 LEU A C 1
ATOM 1444 O O . LEU A 1 169 ? 17.162 2.679 -17.035 1.00 93.00 169 LEU A O 1
ATOM 1448 N N . SER A 1 170 ? 15.469 3.811 -16.097 1.00 88.50 170 SER A N 1
ATOM 1449 C CA . SER A 1 170 ? 16.063 5.134 -16.220 1.00 88.50 170 SER A CA 1
ATOM 1450 C C . SER A 1 170 ? 17.329 5.211 -15.362 1.00 88.50 170 SER A C 1
ATOM 1452 O O . SER A 1 170 ? 17.303 4.929 -14.163 1.00 88.50 170 SER A O 1
ATOM 1454 N N . ILE A 1 171 ? 18.437 5.614 -15.983 1.00 83.56 171 ILE A N 1
ATOM 1455 C CA . ILE A 1 171 ? 19.669 6.039 -15.300 1.00 83.56 171 ILE A CA 1
ATOM 1456 C C . ILE A 1 171 ? 19.605 7.550 -15.057 1.00 83.56 171 ILE A C 1
ATOM 1458 O O . ILE A 1 171 ? 19.892 8.032 -13.968 1.00 83.56 171 ILE A O 1
ATOM 1462 N N . ASP A 1 172 ? 19.207 8.289 -16.092 1.00 77.00 172 ASP A N 1
ATOM 1463 C CA . ASP A 1 172 ? 19.001 9.735 -16.102 1.00 77.00 172 ASP A CA 1
ATOM 1464 C C . ASP A 1 172 ? 17.903 10.082 -17.129 1.00 77.00 172 ASP A C 1
ATOM 1466 O O . ASP A 1 172 ? 17.318 9.197 -17.746 1.00 77.00 172 ASP A O 1
ATOM 1470 N N . THR A 1 173 ? 17.630 11.371 -17.353 1.00 71.19 173 THR A N 1
ATOM 1471 C CA . THR A 1 173 ? 16.577 11.824 -18.293 1.00 71.19 173 THR A CA 1
ATOM 1472 C C . THR A 1 173 ? 16.748 11.382 -19.757 1.00 71.19 173 THR A C 1
ATOM 1474 O O . THR A 1 173 ? 15.845 11.608 -20.562 1.00 71.19 173 THR A O 1
ATOM 1477 N N . LYS A 1 174 ? 17.895 10.811 -20.144 1.00 75.19 174 LYS A N 1
ATOM 1478 C CA . LYS A 1 174 ? 18.241 10.468 -21.532 1.00 75.19 174 LYS A CA 1
ATOM 1479 C C . LYS A 1 174 ? 18.761 9.042 -21.707 1.00 75.19 174 LYS A C 1
ATOM 1481 O O . LYS A 1 174 ? 18.888 8.598 -22.848 1.00 75.19 174 LYS A O 1
ATOM 1486 N N . LYS A 1 175 ? 19.103 8.340 -20.627 1.00 85.19 175 LYS A N 1
ATOM 1487 C CA . LYS A 1 175 ? 19.747 7.025 -20.670 1.00 85.19 175 LYS A CA 1
ATOM 1488 C C . LYS A 1 175 ? 18.947 5.982 -19.917 1.00 85.19 175 LYS A C 1
ATOM 1490 O O . LYS A 1 175 ? 18.495 6.205 -18.797 1.00 85.19 175 LYS A O 1
ATOM 1495 N N . TYR A 1 176 ? 18.890 4.805 -20.527 1.00 89.19 176 TYR A N 1
ATOM 1496 C CA . TYR A 1 176 ? 18.199 3.646 -19.996 1.00 89.19 176 TYR A CA 1
ATOM 1497 C C . TYR A 1 176 ? 19.127 2.437 -19.928 1.00 89.19 176 TYR A C 1
ATOM 1499 O O . TYR A 1 176 ? 19.977 2.245 -20.799 1.00 89.19 176 TYR A O 1
ATOM 1507 N N . TYR A 1 177 ? 18.916 1.603 -18.917 1.00 90.00 177 TYR A N 1
ATOM 1508 C CA . TYR A 1 177 ? 19.558 0.310 -18.745 1.00 90.00 177 TYR A CA 1
ATOM 1509 C C . TYR A 1 177 ? 18.545 -0.818 -19.006 1.00 90.00 177 TYR A C 1
ATOM 1511 O O . TYR A 1 177 ? 17.500 -0.850 -18.349 1.00 90.00 177 TYR A O 1
ATOM 1519 N N . PRO A 1 178 ? 18.815 -1.749 -19.939 1.00 92.94 178 PRO A N 1
ATOM 1520 C CA . PRO A 1 178 ? 17.950 -2.902 -20.154 1.00 92.94 178 PRO A CA 1
ATOM 1521 C C . PRO A 1 178 ? 18.035 -3.863 -18.964 1.00 92.94 178 PRO A C 1
ATOM 1523 O O . PRO A 1 178 ? 19.117 -4.291 -18.568 1.00 92.94 178 PRO A O 1
ATOM 1526 N N . CYS A 1 179 ? 16.886 -4.241 -18.412 1.00 92.56 179 CYS A N 1
ATOM 1527 C CA . CYS A 1 179 ? 16.790 -5.140 -17.269 1.00 92.56 179 CYS A CA 1
ATOM 1528 C C . CYS A 1 179 ? 15.825 -6.291 -17.566 1.00 92.56 179 CYS A C 1
ATOM 1530 O O . CYS A 1 179 ? 14.756 -6.086 -18.146 1.00 92.56 179 CYS A O 1
ATOM 1532 N N . LYS A 1 180 ? 16.197 -7.505 -17.147 1.00 93.38 180 LYS A N 1
ATOM 1533 C CA . LYS A 1 180 ? 15.309 -8.668 -17.155 1.00 93.38 180 LYS A CA 1
ATOM 1534 C C . LYS A 1 180 ? 15.149 -9.197 -15.736 1.00 93.38 180 LYS A C 1
ATOM 1536 O O . LYS A 1 180 ? 16.151 -9.483 -15.085 1.00 93.38 180 LYS A O 1
ATOM 1541 N N . VAL A 1 181 ? 13.908 -9.359 -15.281 1.00 91.56 181 VAL A N 1
ATOM 1542 C CA . VAL A 1 181 ? 13.608 -9.888 -13.943 1.00 91.56 181 VAL A CA 1
ATOM 1543 C C . VAL A 1 181 ? 12.585 -11.009 -14.033 1.00 91.56 181 VAL A C 1
ATOM 1545 O O . VAL A 1 181 ? 11.558 -10.855 -14.682 1.00 91.56 181 VAL A O 1
ATOM 1548 N N . ASN A 1 182 ? 12.835 -12.125 -13.354 1.00 91.50 182 ASN A N 1
ATOM 1549 C CA . ASN A 1 182 ? 11.952 -13.289 -13.382 1.00 91.50 182 ASN A CA 1
ATOM 1550 C C . ASN A 1 182 ? 11.349 -13.518 -11.993 1.00 91.50 182 ASN A C 1
ATOM 1552 O O . ASN A 1 182 ? 12.059 -13.399 -10.995 1.00 91.50 182 ASN A O 1
ATOM 1556 N N . GLY A 1 183 ? 10.068 -13.892 -11.929 1.00 89.56 183 GLY A N 1
ATOM 1557 C CA . GLY A 1 183 ? 9.441 -14.331 -10.677 1.00 89.56 183 GLY A CA 1
ATOM 1558 C C . GLY A 1 183 ? 9.299 -13.241 -9.606 1.00 89.56 183 GLY A C 1
ATOM 1559 O O . GLY A 1 183 ? 9.329 -13.543 -8.415 1.00 89.56 183 GLY A O 1
ATOM 1560 N N . MET A 1 184 ? 9.189 -11.971 -9.997 1.00 91.38 184 MET A N 1
ATOM 1561 C CA . MET A 1 184 ? 9.114 -10.842 -9.065 1.00 91.38 184 MET A CA 1
ATOM 1562 C C . MET A 1 184 ? 7.768 -10.136 -9.180 1.00 91.38 184 MET A C 1
ATOM 1564 O O . MET A 1 184 ? 7.345 -9.796 -10.289 1.00 91.38 184 MET A O 1
ATOM 1568 N N . ASP A 1 185 ? 7.133 -9.896 -8.034 1.00 94.56 185 ASP A N 1
ATOM 1569 C CA . ASP A 1 185 ? 5.967 -9.021 -7.959 1.00 94.56 185 ASP A CA 1
ATOM 1570 C C . ASP A 1 185 ? 6.431 -7.570 -8.076 1.00 94.56 185 ASP A C 1
ATOM 1572 O O . ASP A 1 185 ? 7.406 -7.183 -7.427 1.00 94.56 185 ASP A O 1
ATOM 1576 N N . LEU A 1 186 ? 5.766 -6.777 -8.913 1.00 95.00 186 LEU A N 1
ATOM 1577 C CA . LEU A 1 186 ? 6.249 -5.449 -9.279 1.00 95.00 186 LEU A CA 1
ATOM 1578 C C . LEU A 1 186 ? 5.110 -4.432 -9.348 1.00 95.00 186 LEU A C 1
ATOM 1580 O O . LEU A 1 186 ? 4.127 -4.632 -10.061 1.00 95.00 186 LEU A O 1
ATOM 1584 N N . HIS A 1 187 ? 5.272 -3.314 -8.638 1.00 95.75 187 HIS A N 1
ATOM 1585 C CA . HIS A 1 187 ? 4.438 -2.123 -8.789 1.00 95.75 187 HIS A CA 1
ATOM 1586 C C . HIS A 1 187 ? 4.943 -1.257 -9.944 1.00 95.75 187 HIS A C 1
ATOM 1588 O O . HIS A 1 187 ? 6.110 -0.867 -9.975 1.00 95.75 187 HIS A O 1
ATOM 1594 N N . ILE A 1 188 ? 4.070 -0.941 -10.898 1.00 94.88 188 ILE A N 1
ATOM 1595 C CA . ILE A 1 188 ? 4.428 -0.209 -12.112 1.00 94.88 188 ILE A CA 1
ATOM 1596 C C . ILE A 1 188 ? 3.745 1.152 -12.134 1.00 94.88 188 ILE A C 1
ATOM 1598 O O . ILE A 1 188 ? 2.599 1.293 -12.553 1.00 94.88 188 ILE A O 1
ATOM 1602 N N . MET A 1 189 ? 4.483 2.191 -11.747 1.00 92.06 189 MET A N 1
ATOM 1603 C CA . MET A 1 189 ? 3.940 3.551 -11.727 1.00 92.06 189 MET A CA 1
ATOM 1604 C C . MET A 1 189 ? 3.740 4.122 -13.142 1.00 92.06 189 MET A C 1
ATOM 1606 O O . MET A 1 189 ? 2.826 4.926 -13.358 1.00 92.06 189 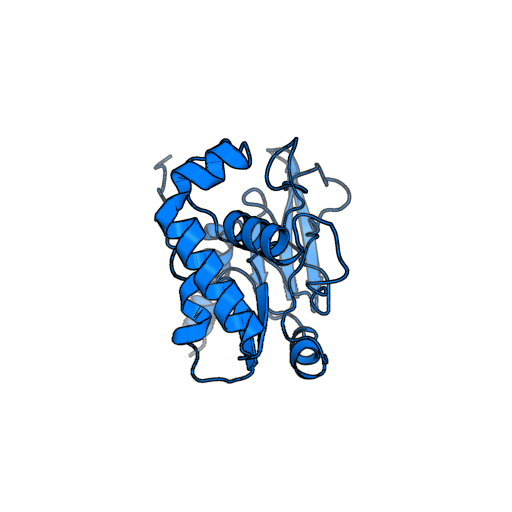MET A O 1
ATOM 1610 N N . ASN A 1 190 ? 4.524 3.674 -14.135 1.00 92.50 190 ASN A N 1
ATOM 1611 C CA . ASN A 1 190 ? 4.298 4.011 -15.543 1.00 92.50 190 ASN A CA 1
ATOM 1612 C C . ASN A 1 190 ? 3.129 3.209 -16.149 1.00 92.50 190 ASN A C 1
ATOM 1614 O O . ASN A 1 190 ? 3.304 2.259 -16.916 1.00 92.50 190 ASN A O 1
ATOM 1618 N N . LYS A 1 191 ? 1.903 3.638 -15.845 1.00 90.00 191 LYS A N 1
ATOM 1619 C CA . LYS A 1 191 ? 0.661 3.006 -16.327 1.00 90.00 191 LYS A CA 1
ATOM 1620 C C . LYS A 1 191 ? 0.543 2.979 -17.851 1.00 90.00 191 LYS A C 1
ATOM 1622 O O . LYS A 1 191 ? -0.070 2.069 -18.402 1.00 90.00 191 LYS A O 1
ATOM 1627 N N . LEU A 1 192 ? 1.119 3.967 -18.541 1.00 90.69 192 LEU A N 1
ATOM 1628 C CA . LEU A 1 192 ? 1.106 4.010 -20.003 1.00 90.69 192 LEU A CA 1
ATOM 1629 C C . LEU A 1 192 ? 1.999 2.917 -20.590 1.00 90.69 192 LEU A C 1
ATOM 1631 O O . LEU A 1 192 ? 1.588 2.261 -21.544 1.00 90.69 192 LEU A O 1
ATOM 1635 N N . ALA A 1 193 ? 3.187 2.707 -20.018 1.00 91.25 193 ALA A N 1
ATOM 1636 C CA . ALA A 1 193 ? 4.075 1.616 -20.406 1.00 91.25 193 ALA A CA 1
ATOM 1637 C C . ALA A 1 193 ? 3.440 0.248 -20.147 1.00 91.25 193 ALA A C 1
ATOM 1639 O O . ALA A 1 193 ? 3.380 -0.580 -21.055 1.00 91.25 193 ALA A O 1
ATOM 1640 N N . LEU A 1 194 ? 2.867 0.050 -18.956 1.00 92.00 194 LEU A N 1
ATOM 1641 C CA . LEU A 1 194 ? 2.156 -1.184 -18.625 1.00 92.00 194 LEU A CA 1
ATOM 1642 C C . LEU A 1 194 ? 1.016 -1.467 -19.611 1.00 92.00 194 LEU A C 1
ATOM 1644 O O . LEU A 1 194 ? 0.905 -2.573 -20.134 1.00 92.00 194 LEU A O 1
ATOM 1648 N N . ASN A 1 195 ? 0.194 -0.459 -19.914 1.00 90.00 195 ASN A N 1
ATOM 1649 C CA . ASN A 1 195 ? -0.907 -0.625 -20.856 1.00 90.00 195 ASN A CA 1
ATOM 1650 C C . ASN A 1 195 ? -0.413 -0.973 -22.269 1.00 90.00 195 ASN A C 1
ATOM 1652 O O . ASN A 1 195 ? -1.012 -1.824 -22.920 1.00 90.00 195 ASN A O 1
ATOM 1656 N N . ARG A 1 196 ? 0.688 -0.367 -22.742 1.00 89.44 196 ARG A N 1
ATOM 1657 C CA . ARG A 1 196 ? 1.295 -0.738 -24.033 1.00 89.44 196 ARG A CA 1
ATOM 1658 C C . ARG A 1 196 ? 1.725 -2.202 -24.049 1.00 89.44 196 ARG A C 1
ATOM 1660 O O . ARG A 1 196 ? 1.380 -2.899 -24.997 1.00 89.44 196 ARG A O 1
ATOM 1667 N N . ALA A 1 197 ? 2.416 -2.662 -23.007 1.00 87.06 197 ALA A N 1
ATOM 1668 C CA . ALA A 1 197 ? 2.871 -4.047 -22.907 1.00 87.06 197 ALA A CA 1
ATOM 1669 C C . ALA A 1 197 ? 1.693 -5.040 -22.924 1.00 87.06 197 ALA A C 1
ATOM 1671 O O . ALA A 1 197 ? 1.701 -5.990 -23.700 1.00 87.06 197 ALA A O 1
ATOM 1672 N N . ILE A 1 198 ? 0.633 -4.770 -22.151 1.00 84.81 198 ILE A N 1
ATOM 1673 C CA . ILE A 1 198 ? -0.567 -5.624 -22.107 1.00 84.81 198 ILE A CA 1
ATOM 1674 C C . ILE A 1 198 ? -1.297 -5.647 -23.456 1.00 84.81 198 ILE A C 1
ATOM 1676 O O . ILE A 1 198 ? -1.757 -6.700 -23.895 1.00 84.81 198 ILE A O 1
ATOM 1680 N N . MET A 1 199 ? -1.449 -4.490 -24.106 1.00 81.12 199 MET A N 1
ATOM 1681 C CA . MET A 1 199 ? -2.149 -4.409 -25.391 1.00 81.12 199 MET A CA 1
ATOM 1682 C C . MET A 1 199 ? -1.363 -5.105 -26.498 1.00 81.12 199 MET A C 1
ATOM 1684 O O . MET A 1 199 ? -1.958 -5.839 -27.277 1.00 81.12 199 MET A O 1
ATOM 1688 N N . TYR A 1 200 ? -0.042 -4.939 -26.541 1.00 74.19 200 TYR A N 1
ATOM 1689 C CA . TYR A 1 200 ? 0.812 -5.623 -27.512 1.00 74.19 200 TYR A CA 1
ATOM 1690 C C . TYR A 1 200 ? 0.641 -7.150 -27.451 1.00 74.19 200 TYR A C 1
ATOM 1692 O O . TYR A 1 200 ? 0.468 -7.801 -28.480 1.00 74.19 200 TYR A O 1
ATOM 1700 N N . ASP A 1 201 ? 0.565 -7.710 -26.242 1.00 67.25 201 ASP A N 1
ATOM 1701 C CA . ASP A 1 201 ? 0.353 -9.146 -26.048 1.00 67.25 201 ASP A CA 1
ATOM 1702 C C . ASP A 1 201 ? -1.033 -9.626 -26.501 1.00 67.25 201 ASP A C 1
ATOM 1704 O O . ASP A 1 201 ? -1.182 -10.784 -26.893 1.00 67.25 201 ASP A O 1
ATOM 1708 N N . ARG A 1 202 ? -2.056 -8.761 -26.452 1.00 67.56 202 ARG A N 1
ATOM 1709 C CA . ARG A 1 202 ? -3.388 -9.080 -26.995 1.00 67.56 202 ARG A CA 1
ATOM 1710 C C . ARG A 1 202 ? -3.364 -9.142 -28.515 1.00 67.56 202 ARG A C 1
ATOM 1712 O O . ARG A 1 202 ? -3.831 -10.126 -29.072 1.00 67.56 202 ARG A O 1
ATOM 1719 N N . TRP A 1 203 ? -2.760 -8.144 -29.158 1.00 62.53 203 TRP A N 1
ATOM 1720 C CA . TRP A 1 203 ? -2.678 -8.071 -30.619 1.00 62.53 203 TRP A CA 1
ATOM 1721 C C . TRP A 1 203 ? -1.939 -9.274 -31.215 1.00 62.53 203 TRP A C 1
ATOM 1723 O O . TRP A 1 203 ? -2.452 -9.906 -32.131 1.00 62.53 203 TRP A O 1
ATOM 1733 N N . ILE A 1 204 ? -0.794 -9.668 -30.644 1.00 64.88 204 ILE A N 1
ATOM 1734 C CA . ILE A 1 204 ? -0.060 -10.856 -31.121 1.00 64.88 204 ILE A CA 1
ATOM 1735 C C . ILE A 1 204 ? -0.893 -12.133 -30.992 1.00 64.88 204 ILE A C 1
ATOM 1737 O O . ILE A 1 204 ? -0.835 -12.997 -31.863 1.00 64.88 204 ILE A O 1
ATOM 1741 N N . LYS A 1 205 ? -1.649 -12.286 -29.900 1.00 61.69 205 LYS A N 1
ATOM 1742 C CA . LYS A 1 205 ? -2.479 -13.479 -29.693 1.00 61.69 205 LYS A CA 1
ATOM 1743 C C . LYS A 1 205 ? -3.680 -13.519 -30.633 1.00 61.69 205 LYS A C 1
ATOM 1745 O O . LYS A 1 205 ? -4.079 -14.608 -31.020 1.00 61.69 205 LYS A O 1
ATOM 1750 N N . GLU A 1 206 ? -4.231 -12.365 -30.995 1.00 67.12 206 GLU A N 1
ATOM 1751 C CA . GLU A 1 206 ? -5.340 -12.255 -31.948 1.00 67.12 206 GLU A CA 1
ATOM 1752 C C . GLU A 1 206 ? -4.893 -12.498 -33.400 1.00 67.12 206 GLU A C 1
ATOM 1754 O O . GLU A 1 206 ? -5.658 -13.065 -34.166 1.00 67.12 206 GLU A O 1
ATOM 1759 N N . GLU A 1 207 ? -3.653 -12.164 -33.778 1.00 58.44 207 GLU A N 1
ATOM 1760 C CA . GLU A 1 207 ? -3.099 -12.469 -35.114 1.00 58.44 207 GLU A CA 1
ATOM 1761 C C . GLU A 1 207 ? -2.653 -13.936 -35.294 1.00 58.44 207 GLU A C 1
ATOM 1763 O O . GLU A 1 207 ? -2.332 -14.355 -36.406 1.00 58.44 207 GLU A O 1
ATOM 1768 N N . GLN A 1 208 ? -2.608 -14.724 -34.214 1.00 51.94 208 GLN A N 1
ATOM 1769 C CA . GLN A 1 208 ? -2.231 -16.146 -34.237 1.00 51.94 208 GLN A CA 1
ATOM 1770 C C . GLN A 1 208 ? -3.429 -17.115 -34.190 1.00 51.94 208 GLN A C 1
ATOM 1772 O O . GLN A 1 208 ? -3.215 -18.328 -34.112 1.00 51.94 208 GLN A O 1
ATOM 1777 N N . VAL A 1 209 ? -4.666 -16.603 -34.243 1.00 45.66 209 VAL A N 1
ATOM 1778 C CA . VAL A 1 209 ? -5.928 -17.372 -34.299 1.00 45.66 209 VAL A CA 1
ATOM 1779 C C . VAL A 1 209 ? -6.634 -17.100 -35.621 1.00 45.66 209 VAL A C 1
ATOM 1781 O O . VAL A 1 209 ? -7.143 -18.079 -36.210 1.00 45.66 209 VAL A O 1
#

Organism: NCBI:txid408172

Nearest PDB structures (foldseek):
  5gvv-assembly1_A  TM=5.464E-01  e=1.114E-01  Streptococcus pneumoniae
  7cr8-assembly6_D  TM=5.292E-01  e=5.629E+00  Synechocystis sp. PCC 6803 substr. Kazusa

Sequence (209 aa):
MTKHTALWHNFSRPNCYDLTPYDETIVMDTDYIVGNNHLLKCFQSNADFLINKDAEYINYQHREDLIDKNVSDSSIPMYWATVFFFRKTKKMKTFFELIKHIKNNWSFYRFTYQIIGQNYRNDHSFSIAIHMLNDFEETNWPMNLPGKLYYITDRDDVIHFDGSWKLMLSIDTKKYYPCKVNGMDLHIMNKLALNRAIMYDRWIKEEQV

Radius of gyration: 18.38 Å; Cα contacts (8 Å, |Δi|>4): 317; chains: 1; bounding box: 40×39×56 Å

pLDDT: mean 89.08, std 12.53, range [34.91, 98.62]

Solvent-accessible surface area (backbone atoms only — not comparable to full-atom values): 12169 Å² total; per-residue (Å²): 132,85,82,81,78,80,82,87,87,67,79,63,71,55,47,47,79,78,69,47,93,59,59,66,45,79,49,65,41,94,49,47,45,82,33,57,71,51,65,62,50,54,82,72,46,94,64,56,42,26,35,30,59,62,73,43,61,73,56,69,93,61,59,60,89,84,65,74,65,31,59,22,101,88,51,53,64,27,31,45,66,53,42,37,37,40,34,79,43,73,70,47,50,53,49,35,53,45,27,45,51,43,60,78,41,38,72,60,53,31,59,78,48,59,35,82,69,85,71,87,49,56,30,50,36,49,24,52,38,51,32,60,75,44,79,71,45,96,66,83,69,70,37,66,44,62,72,74,49,33,33,49,51,67,78,32,44,44,70,40,73,82,70,39,42,34,34,34,42,52,72,52,102,86,44,69,44,82,43,77,51,69,56,54,49,38,33,43,62,22,56,68,32,50,49,50,28,57,49,53,57,48,54,58,56,62,78,75,111